Protein AF-0000000086063030 (afdb_homodimer)

Sequence (278 aa):
MTGPTAHHVGTTVSDLDRAVDFYTDTFDLDVVAEFSVGGEAFAEAVGVADASAAFAHLDAGDTVVELVEYEPEGAGTTTPTLNQPGATHLGLSVDDVDTFYTGLANEVETVSPPRTTESGTTVLFVRDPEGNLIEVLDAMT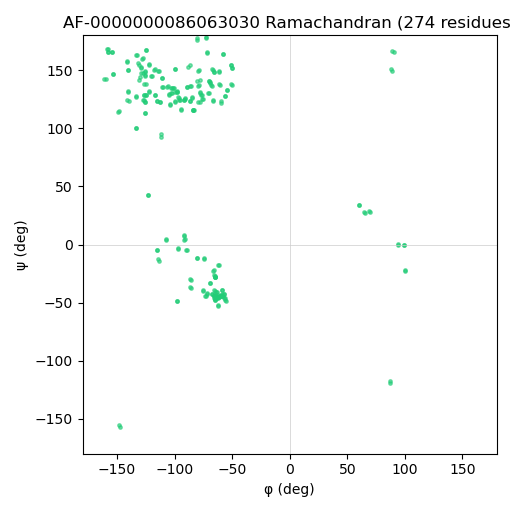GPTAHHVGTTVSDLDRAVDFYTDTFDLDVVAEFSVGGEAFAEAVGVADASAAFAHLDAGDTVVELVEYEPEGAGTTTPTLNQPGATHLGLSVDDVDTFYTGLANEVETVSPPRTTESGTTVLFVRDPEGNLIEVLDA

Secondary structure (DSSP, 8-state):
-PPPEEEEEEEE-S-HHHHHHHHHHHH-PEEEEEEEE-HHHHHHHHT-TT-EEEEEEEE-SSSEEEEEEEESPPS------TTSTT-EEEEEEES-HHHHHHHS-TTS-BSSS-EE-TTS-EEEEEE-TT--EEEEEE-/-PPPEEEEEEEE-S-HHHHHHHHHHHH-PEEEEEEEE-HHHHHHHHT-TT-EEEEEEEE-SSSEEEEEEEESPPS------TTSTT-EEEEEEES-HHHHHHHS-TTS-BSSS-EE-TTS-EEEEEE-TTS-EEEEEE-

Nearest PDB structures (foldseek):
  1ss4-assembly1_A  TM=8.338E-01  e=1.160E-08  Bacillus cereus
  3e5d-assembly1_A-2  TM=7.794E-01  e=2.601E-08  Listeria monocytogenes serotype 4b str. F2365
  2qnt-assembly1_A-2  TM=7.857E-01  e=5.136E-07  Agrobacterium fabrum str. C58
  2rk0-assembly1_B  TM=7.592E-01  e=8.986E-07  Parafrankia sp. EAN1pec
  4nvs-assembly1_A  TM=7.724E-01  e=6.564E-06  Clostridioides difficile 630

InterPro domains:
  IPR004360 Glyoxalase/fosfomycin resistance/dioxygenase domain [PF00903] (7-136)
  IPR029068 Glyoxalase/Bleomycin resistance protein/Dihydroxybiphenyl dioxygenase [G3DSA:3.10.180.10] (6-136)
  IPR029068 Glyoxalase/Bleomycin resistance protein/Dihydroxybiphenyl dioxygenase [SSF54593] (6-138)
  IPR037523 Vicinal oxygen chelate (VOC), core domain [PS51819] (5-139)
  IPR051785 Methylmalonyl-CoA/ethylmalonyl-CoA epimerase [PTHR43048] (7-138)

Radius of gyration: 17.71 Å; Cα contacts (8 Å, |Δi|>4): 755; chains: 2; bounding box: 38×47×39 Å

Structure (mmCIF, N/CA/C/O backbone):
data_AF-0000000086063030-model_v1
#
loop_
_entity.id
_entity.type
_entity.pdbx_description
1 polymer 'Catechol 2,3-dioxygenase-like lactoylglutathione lyase family enzyme'
#
loop_
_atom_site.group_PDB
_atom_site.id
_atom_site.type_symbol
_atom_site.label_atom_id
_atom_site.label_alt_id
_atom_site.label_comp_id
_atom_site.label_asym_id
_atom_site.label_entity_id
_atom_site.label_seq_id
_atom_site.pdbx_PDB_ins_code
_atom_site.Cartn_x
_atom_site.Cartn_y
_atom_site.Cartn_z
_atom_site.occupancy
_atom_site.B_iso_or_equiv
_atom_site.auth_seq_id
_atom_site.auth_comp_id
_atom_site.auth_asym_id
_atom_site.auth_atom_id
_atom_site.pdbx_PDB_model_num
ATOM 1 N N . MET A 1 1 ? 12.531 8.117 20.578 1 48.84 1 MET A N 1
ATOM 2 C CA . MET A 1 1 ? 11.102 7.93 20.344 1 48.84 1 MET A CA 1
ATOM 3 C C . MET A 1 1 ? 10.859 6.703 19.469 1 48.84 1 MET A C 1
ATOM 5 O O . MET A 1 1 ? 11.688 6.355 18.625 1 48.84 1 MET A O 1
ATOM 9 N N . THR A 1 2 ? 10.023 5.805 19.891 1 64.25 2 THR A N 1
ATOM 10 C CA . THR A 1 2 ? 9.82 4.621 19.062 1 64.25 2 THR A CA 1
ATOM 11 C C . THR A 1 2 ? 9.297 5.012 17.688 1 64.25 2 THR A C 1
ATOM 13 O O . THR A 1 2 ? 8.438 5.887 17.562 1 64.25 2 THR A O 1
ATOM 16 N N . GLY A 1 3 ? 9.938 4.691 16.516 1 79.06 3 GLY A N 1
ATOM 17 C CA . GLY A 1 3 ? 9.531 5.031 15.164 1 79.06 3 GLY A CA 1
ATOM 18 C C . GLY A 1 3 ? 8.094 4.66 14.859 1 79.06 3 GLY A C 1
ATOM 19 O O . GLY A 1 3 ? 7.465 3.916 15.617 1 79.06 3 GLY A O 1
ATOM 20 N N . PRO A 1 4 ? 7.465 5.27 13.984 1 91.12 4 PRO A N 1
ATOM 21 C CA . PRO A 1 4 ? 6.09 4.953 13.578 1 91.12 4 PRO A CA 1
ATOM 22 C C . PRO A 1 4 ? 5.895 3.473 13.273 1 91.12 4 PRO A C 1
ATOM 24 O O . PRO A 1 4 ? 6.863 2.762 12.984 1 91.12 4 PRO A O 1
ATOM 27 N N . THR A 1 5 ? 4.719 3.018 13.453 1 94.25 5 THR A N 1
ATOM 28 C CA . THR A 1 5 ? 4.348 1.651 13.109 1 94.25 5 THR A CA 1
ATOM 29 C C . THR A 1 5 ? 3.266 1.643 12.031 1 94.25 5 THR A C 1
ATOM 31 O O . THR A 1 5 ? 2.471 2.58 11.93 1 94.25 5 THR A O 1
ATOM 34 N N . ALA A 1 6 ? 3.297 0.613 11.266 1 96.12 6 ALA A N 1
ATOM 35 C CA . ALA A 1 6 ? 2.273 0.479 10.227 1 96.12 6 ALA A CA 1
ATOM 36 C C . ALA A 1 6 ? 0.893 0.275 10.844 1 96.12 6 ALA A C 1
ATOM 38 O O . ALA A 1 6 ? 0.702 -0.621 11.672 1 96.12 6 ALA A O 1
ATOM 39 N N . HIS A 1 7 ? 0.037 1.124 10.492 1 96.44 7 HIS A N 1
ATOM 40 C CA . HIS A 1 7 ? -1.342 1.037 10.961 1 96.44 7 HIS A CA 1
ATOM 41 C C . HIS A 1 7 ? -2.234 0.364 9.922 1 96.44 7 HIS A C 1
ATOM 43 O O . HIS A 1 7 ? -3.01 -0.535 10.25 1 96.44 7 HIS A O 1
ATOM 49 N N . HIS A 1 8 ? -2.148 0.784 8.695 1 97.88 8 HIS A N 1
ATOM 50 C CA . HIS A 1 8 ? -2.971 0.203 7.645 1 97.88 8 HIS A CA 1
ATOM 51 C C . HIS A 1 8 ? -2.348 0.436 6.27 1 97.88 8 HIS A C 1
ATOM 53 O O . HIS A 1 8 ? -1.395 1.206 6.137 1 97.88 8 HIS A O 1
ATOM 59 N N . VAL A 1 9 ? -2.82 -0.266 5.285 1 98.12 9 VAL A N 1
ATOM 60 C CA . VAL A 1 9 ? -2.633 0 3.865 1 98.12 9 VAL A CA 1
ATOM 61 C C . VAL A 1 9 ? -3.977 0.323 3.217 1 98.12 9 VAL A C 1
ATOM 63 O O . VAL A 1 9 ? -4.918 -0.47 3.295 1 98.12 9 VAL A O 1
ATOM 66 N N . GLY A 1 10 ? -4.055 1.429 2.611 1 98.56 10 GLY A N 1
ATOM 67 C CA . GLY A 1 10 ? -5.293 1.874 1.996 1 98.56 10 GLY A CA 1
ATOM 68 C C . GLY A 1 10 ? -5.273 1.782 0.482 1 98.56 10 GLY A C 1
ATOM 69 O O . GLY A 1 10 ? -4.277 2.131 -0.154 1 98.56 10 GLY A O 1
ATOM 70 N N . THR A 1 11 ? -6.312 1.304 -0.077 1 98.62 11 THR A N 1
ATOM 71 C CA . THR A 1 11 ? -6.516 1.275 -1.521 1 98.62 11 THR A CA 1
ATOM 72 C C . THR A 1 11 ? -7.836 1.938 -1.896 1 98.62 11 THR A C 1
ATOM 74 O O . THR A 1 11 ? -8.891 1.558 -1.385 1 98.62 11 THR A O 1
ATOM 77 N N . THR A 1 12 ? -7.734 2.906 -2.717 1 98.69 12 THR A N 1
ATOM 78 C CA . THR A 1 12 ? -8.93 3.557 -3.234 1 98.69 12 THR A CA 1
ATOM 79 C C . THR A 1 12 ? -9.57 2.715 -4.336 1 98.69 12 THR A C 1
ATOM 81 O O . THR A 1 12 ? -8.883 2.264 -5.258 1 98.69 12 THR A O 1
ATOM 84 N N . VAL A 1 13 ? -10.859 2.504 -4.215 1 98.56 13 VAL A N 1
ATOM 85 C CA . VAL A 1 13 ? -11.57 1.661 -5.172 1 98.56 13 VAL A CA 1
ATOM 86 C C . VAL A 1 13 ? -12.773 2.412 -5.723 1 98.56 13 VAL A C 1
ATOM 88 O O . VAL A 1 13 ? -13.242 3.381 -5.121 1 98.56 13 VAL A O 1
ATOM 91 N N . SER A 1 14 ? -13.289 1.978 -6.867 1 98.31 14 SER A N 1
ATOM 92 C CA . SER A 1 14 ? -14.469 2.568 -7.5 1 98.31 14 SER A CA 1
ATOM 93 C C . SER A 1 14 ? -15.758 1.952 -6.957 1 98.31 14 SER A C 1
ATOM 95 O O . SER A 1 14 ? -16.812 2.588 -6.984 1 98.31 14 SER A O 1
ATOM 97 N N . ASP A 1 15 ? -15.68 0.733 -6.555 1 98.5 15 ASP A N 1
ATOM 98 C CA . ASP A 1 15 ? -16.812 -0.035 -6.035 1 98.5 15 ASP A CA 1
ATOM 99 C C . ASP A 1 15 ? -16.438 -0.774 -4.758 1 98.5 15 ASP A C 1
ATOM 101 O O . ASP A 1 15 ? -15.883 -1.879 -4.809 1 98.5 15 ASP A O 1
ATOM 105 N N . LEU A 1 16 ? -16.828 -0.205 -3.639 1 98.81 16 LEU A N 1
ATOM 106 C CA . LEU A 1 16 ? -16.391 -0.687 -2.33 1 98.81 16 LEU A CA 1
ATOM 107 C C . LEU A 1 16 ? -16.953 -2.082 -2.059 1 98.81 16 LEU A C 1
ATOM 109 O O . LEU A 1 16 ? -16.219 -2.971 -1.622 1 98.81 16 LEU A O 1
ATOM 113 N N . ASP A 1 17 ? -18.203 -2.238 -2.33 1 98.81 17 ASP A N 1
ATOM 114 C CA . ASP A 1 17 ? -18.828 -3.525 -2.061 1 98.81 17 ASP A CA 1
ATOM 115 C C . ASP A 1 17 ? -18.156 -4.645 -2.848 1 98.81 17 ASP A C 1
ATOM 117 O O . ASP A 1 17 ? -17.891 -5.719 -2.305 1 98.81 17 ASP A O 1
ATOM 121 N N . ARG A 1 18 ? -17.891 -4.41 -4.074 1 98.56 18 ARG A N 1
ATOM 122 C CA . ARG A 1 18 ? -17.234 -5.398 -4.926 1 98.56 18 ARG A CA 1
ATOM 123 C C . ARG A 1 18 ? -15.828 -5.715 -4.422 1 98.56 18 ARG A C 1
ATOM 125 O O . ARG A 1 18 ? -15.406 -6.875 -4.434 1 98.56 18 ARG A O 1
ATOM 132 N N . ALA A 1 19 ? -15.117 -4.715 -4.004 1 98.69 19 ALA A N 1
ATOM 133 C CA . ALA A 1 19 ? -13.773 -4.914 -3.461 1 98.69 19 ALA A CA 1
ATOM 134 C C . ALA A 1 19 ? -13.82 -5.723 -2.168 1 98.69 19 ALA A C 1
ATOM 136 O O . ALA A 1 19 ? -13.055 -6.676 -1.998 1 98.69 19 ALA A O 1
ATOM 137 N N . VAL A 1 20 ? -14.695 -5.355 -1.265 1 98.75 20 VAL A N 1
ATOM 138 C CA . VAL A 1 20 ? -14.836 -6.07 -0.001 1 98.75 20 VAL A CA 1
ATOM 139 C C . VAL A 1 20 ? -15.133 -7.543 -0.272 1 98.75 20 VAL A C 1
ATOM 141 O O . VAL A 1 20 ? -14.516 -8.43 0.328 1 98.75 20 VAL A O 1
ATOM 144 N N . ASP A 1 21 ? -16.047 -7.82 -1.184 1 98.5 21 ASP A N 1
ATOM 145 C CA . ASP A 1 21 ? -16.391 -9.188 -1.541 1 98.5 21 ASP A CA 1
ATOM 146 C C . ASP A 1 21 ? -15.164 -9.961 -2.014 1 98.5 21 ASP A C 1
ATOM 148 O O . ASP A 1 21 ? -14.969 -11.117 -1.63 1 98.5 21 ASP A O 1
ATOM 152 N N . PHE A 1 22 ? -14.375 -9.375 -2.77 1 98.38 22 PHE A N 1
ATOM 153 C CA . PHE A 1 22 ? -13.18 -10.031 -3.283 1 98.38 22 PHE A CA 1
ATOM 154 C C . PHE A 1 22 ? -12.25 -10.422 -2.145 1 98.38 22 PHE A C 1
ATOM 156 O O . PHE A 1 22 ? -11.82 -11.578 -2.055 1 98.38 22 PHE A O 1
ATOM 163 N N . TYR A 1 23 ? -11.906 -9.5 -1.281 1 97.88 23 TYR A N 1
ATOM 164 C CA . TYR A 1 23 ? -10.914 -9.734 -0.236 1 97.88 23 TYR A CA 1
ATOM 165 C C . TYR A 1 23 ? -11.445 -10.703 0.812 1 97.88 23 TYR A C 1
ATOM 167 O O . TYR A 1 23 ? -10.688 -11.477 1.396 1 97.88 23 TYR A O 1
ATOM 175 N N . THR A 1 24 ? -12.742 -10.656 1.051 1 97.5 24 THR A N 1
ATOM 176 C CA . THR A 1 24 ? -13.336 -11.594 1.994 1 97.5 24 THR A CA 1
ATOM 177 C C . THR A 1 24 ? -13.406 -12.992 1.388 1 97.5 24 THR A C 1
ATOM 179 O O . THR A 1 24 ? -13.031 -13.977 2.035 1 97.5 24 THR A O 1
ATOM 182 N N . ASP A 1 25 ? -13.828 -13.094 0.14 1 96.19 25 ASP A N 1
ATOM 183 C CA . ASP A 1 25 ? -14.039 -14.383 -0.499 1 96.19 25 ASP A CA 1
ATOM 184 C C . ASP A 1 25 ? -12.711 -15.039 -0.876 1 96.19 25 ASP A C 1
ATOM 186 O O . ASP A 1 25 ? -12.555 -16.25 -0.752 1 96.19 25 ASP A O 1
ATOM 190 N N . THR A 1 26 ? -11.797 -14.273 -1.338 1 96.31 26 THR A N 1
ATOM 191 C CA . THR A 1 26 ? -10.555 -14.805 -1.887 1 96.31 26 THR A CA 1
ATOM 192 C C . THR A 1 26 ? -9.523 -15.031 -0.781 1 96.31 26 THR A C 1
ATOM 194 O O . THR A 1 26 ? -8.773 -16.016 -0.812 1 96.31 26 THR A O 1
ATOM 197 N N . PHE A 1 27 ? -9.516 -14.102 0.21 1 95.88 27 PHE A N 1
ATOM 198 C CA .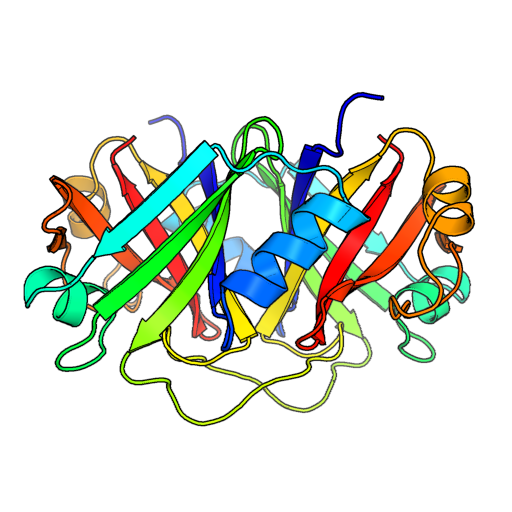 PHE A 1 27 ? -8.438 -14.148 1.195 1 95.88 27 PHE A CA 1
ATOM 199 C C . PHE A 1 27 ? -8.992 -14.461 2.582 1 95.88 27 PHE A C 1
ATOM 201 O O . PHE A 1 27 ? -8.227 -14.594 3.543 1 95.88 27 PHE A O 1
ATOM 208 N N . ASP A 1 28 ? -10.297 -14.547 2.697 1 95.25 28 ASP A N 1
ATOM 209 C CA . ASP A 1 28 ? -10.961 -14.844 3.967 1 95.25 28 ASP A CA 1
ATOM 210 C C . ASP A 1 28 ? -10.633 -13.781 5.016 1 95.25 2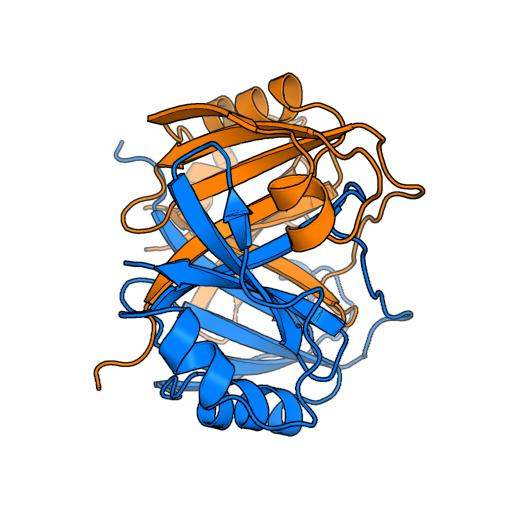8 ASP A C 1
ATOM 212 O O . ASP A 1 28 ? -10.422 -14.109 6.188 1 95.25 28 ASP A O 1
ATOM 216 N N . LEU A 1 29 ? -10.461 -12.523 4.59 1 96.81 29 LEU A N 1
ATOM 217 C CA . LEU A 1 29 ? -10.266 -11.438 5.535 1 96.81 29 LEU A CA 1
ATOM 218 C C . LEU A 1 29 ? -11.586 -10.992 6.145 1 96.81 29 LEU A C 1
ATOM 220 O O . LEU A 1 29 ? -12.578 -10.828 5.434 1 96.81 29 LEU A O 1
ATOM 224 N N . ASP A 1 30 ? -11.578 -10.766 7.418 1 97 30 ASP A N 1
ATOM 225 C CA . ASP A 1 30 ? -12.789 -10.336 8.117 1 97 30 ASP A CA 1
ATOM 226 C C . ASP A 1 30 ? -12.938 -8.812 8.055 1 97 30 ASP A C 1
ATOM 228 O O . ASP A 1 30 ? -11.977 -8.078 8.266 1 97 30 ASP A O 1
ATOM 232 N N . VAL A 1 31 ? -14.148 -8.359 7.785 1 98.12 31 VAL A N 1
ATOM 233 C CA . VAL A 1 31 ? -14.461 -6.938 7.91 1 98.12 31 VAL A CA 1
ATOM 234 C C . VAL A 1 31 ? -14.609 -6.574 9.391 1 98.12 31 VAL A C 1
ATOM 236 O O . VAL A 1 31 ? -15.422 -7.164 10.102 1 98.12 31 VAL A O 1
ATOM 239 N N . VAL A 1 32 ? -13.875 -5.602 9.812 1 97.94 32 VAL A N 1
ATOM 240 C CA . VAL A 1 32 ? -13.891 -5.285 11.234 1 97.94 32 VAL A CA 1
ATOM 241 C C . VAL A 1 32 ? -14.5 -3.904 11.453 1 97.94 32 VAL A C 1
ATOM 243 O O . VAL A 1 32 ? -14.859 -3.543 12.57 1 97.94 32 VAL A O 1
ATOM 246 N N . ALA A 1 33 ? -14.672 -3.111 10.414 1 97.88 33 ALA A N 1
ATOM 247 C CA . ALA A 1 33 ? -15.305 -1.802 10.508 1 97.88 33 ALA A CA 1
ATOM 248 C C . ALA A 1 33 ? -15.781 -1.325 9.133 1 97.88 33 ALA A C 1
ATOM 250 O O . ALA A 1 33 ? -15.141 -1.606 8.117 1 97.88 33 ALA A O 1
ATOM 251 N N . GLU A 1 34 ? -16.891 -0.69 9.055 1 98.38 34 GLU A N 1
ATOM 252 C CA . GLU A 1 34 ? -17.422 0.07 7.922 1 98.38 34 GLU A CA 1
ATOM 253 C C . GLU A 1 34 ? -17.969 1.419 8.375 1 98.38 34 GLU A C 1
ATOM 255 O O . GLU A 1 34 ? -18.719 1.496 9.352 1 98.38 34 GLU A O 1
ATOM 260 N N . PHE A 1 35 ? -17.484 2.426 7.711 1 98 35 PHE A N 1
ATOM 261 C CA . PHE A 1 35 ? -17.938 3.76 8.094 1 98 35 PHE A CA 1
ATOM 262 C C . PHE A 1 35 ? -17.75 4.746 6.949 1 98 35 PHE A C 1
ATOM 264 O O . PHE A 1 35 ? -17.141 4.406 5.93 1 98 35 PHE A O 1
ATOM 271 N N . SER A 1 36 ? -18.328 5.879 7.109 1 98 36 SER A N 1
ATOM 272 C CA . SER A 1 36 ? -18.172 6.969 6.152 1 98 36 SER A CA 1
ATOM 273 C C . SER A 1 36 ? -17.688 8.242 6.84 1 98 36 SER A C 1
ATOM 275 O O . SER A 1 36 ? -18.016 8.492 7.996 1 98 36 SER A O 1
ATOM 277 N N . VAL A 1 37 ? -16.906 8.922 6.105 1 97.75 37 VAL A N 1
ATOM 278 C CA . VAL A 1 37 ? -16.391 10.195 6.602 1 97.75 37 VAL A CA 1
ATOM 279 C C . VAL A 1 37 ? -16.609 11.281 5.551 1 97.75 37 VAL A C 1
ATOM 281 O O . VAL A 1 37 ? -16.5 11.031 4.352 1 97.75 37 VAL A O 1
ATOM 284 N N . GLY A 1 38 ? -16.891 12.43 5.914 1 97.56 38 GLY A N 1
ATOM 285 C CA . GLY A 1 38 ? -17 13.625 5.094 1 97.56 38 GLY A CA 1
ATOM 286 C C . GLY A 1 38 ? -16.609 14.898 5.832 1 97.56 38 GLY A C 1
ATOM 287 O O . GLY A 1 38 ? -15.719 14.883 6.676 1 97.56 38 GLY A O 1
ATOM 288 N N . GLY A 1 39 ? -17.125 15.977 5.375 1 97 39 GLY A N 1
ATOM 289 C CA . GLY A 1 39 ? -16.891 17.25 6.047 1 97 39 GLY A CA 1
ATOM 290 C C . GLY A 1 39 ? -15.656 17.969 5.551 1 97 39 GLY A C 1
ATOM 291 O O . GLY A 1 39 ? -14.828 17.375 4.852 1 97 39 GLY A O 1
ATOM 292 N N . GLU A 1 40 ? -15.562 19.219 5.922 1 97.5 40 GLU A N 1
ATOM 293 C CA . GLU A 1 40 ? -14.523 20.109 5.426 1 97.5 40 GLU A CA 1
ATOM 294 C C . GLU A 1 40 ? -13.141 19.641 5.863 1 97.5 40 GLU A C 1
ATOM 296 O O . GLU A 1 40 ? -12.188 19.672 5.082 1 97.5 40 GLU A O 1
ATOM 301 N N . ALA A 1 41 ? -13.016 19.266 7.098 1 97.69 41 ALA A N 1
ATOM 302 C CA . ALA A 1 41 ? -11.727 18.812 7.609 1 97.69 41 ALA A CA 1
ATOM 303 C C . ALA A 1 41 ? -11.211 17.625 6.824 1 97.69 41 ALA A C 1
ATOM 305 O O . ALA A 1 41 ? -10.016 17.547 6.512 1 97.69 41 ALA A O 1
ATOM 306 N N . PHE A 1 42 ? -12.102 16.656 6.551 1 98.12 42 PHE A N 1
ATOM 307 C CA . PHE A 1 42 ? -11.734 15.492 5.766 1 98.12 42 PHE A CA 1
ATOM 308 C C . PHE A 1 42 ? -11.32 15.891 4.355 1 98.12 42 PHE A C 1
ATOM 310 O O . PHE A 1 42 ? -10.281 15.453 3.855 1 98.12 42 PHE A O 1
ATOM 317 N N . ALA A 1 43 ? -12.148 16.766 3.756 1 98.5 43 ALA A N 1
ATOM 318 C CA . ALA A 1 43 ? -11.875 17.25 2.402 1 98.5 43 ALA A CA 1
ATOM 319 C C . ALA A 1 43 ? -10.508 17.922 2.326 1 98.5 43 ALA A C 1
ATOM 321 O O . ALA A 1 43 ? -9.758 17.719 1.374 1 98.5 43 ALA A O 1
ATOM 322 N N . GLU A 1 44 ? -10.203 18.719 3.27 1 98.25 44 GLU A N 1
ATOM 323 C CA . GLU A 1 44 ? -8.906 19.391 3.324 1 98.25 44 GLU A CA 1
ATOM 324 C C . GLU A 1 44 ? -7.773 18.375 3.527 1 98.25 44 GLU A C 1
ATOM 326 O O . GLU A 1 44 ? -6.727 18.484 2.887 1 98.25 44 GLU A O 1
ATOM 331 N N . ALA A 1 45 ? -7.957 17.422 4.438 1 98 45 ALA A N 1
ATOM 332 C CA . ALA A 1 45 ? -6.93 16.438 4.754 1 98 45 ALA A CA 1
ATOM 333 C C . ALA A 1 45 ? -6.531 15.641 3.514 1 98 45 ALA A C 1
ATOM 335 O O . ALA A 1 45 ? -5.352 15.328 3.322 1 98 45 ALA A O 1
ATOM 336 N N . VAL A 1 46 ? -7.566 15.328 2.711 1 98.25 46 VAL A N 1
ATOM 337 C CA . VAL A 1 46 ? -7.305 14.445 1.576 1 98.25 46 VAL A CA 1
ATOM 338 C C . VAL A 1 46 ? -7.086 15.281 0.315 1 98.25 46 VAL A C 1
ATOM 340 O O . VAL A 1 46 ? -6.805 14.734 -0.755 1 98.25 46 VAL A O 1
ATOM 343 N N . GLY A 1 47 ? -7.227 16.609 0.367 1 98.06 47 GLY A N 1
ATOM 344 C CA . GLY A 1 47 ? -6.961 17.5 -0.747 1 98.06 47 GLY A CA 1
ATOM 345 C C . GLY A 1 47 ? -7.965 17.375 -1.876 1 98.06 47 GLY A C 1
ATOM 346 O O . GLY A 1 47 ? -7.609 17.5 -3.049 1 98.06 47 GLY A O 1
ATOM 347 N N . VAL A 1 48 ? -9.164 17 -1.6 1 98.19 48 VAL A N 1
ATOM 348 C CA . VAL A 1 48 ? -10.242 16.844 -2.576 1 98.19 48 VAL A CA 1
ATOM 349 C C . VAL A 1 48 ? -11.453 17.672 -2.152 1 98.19 48 VAL A C 1
ATOM 351 O O . VAL A 1 48 ? -12.07 17.391 -1.123 1 98.19 48 VAL A O 1
ATOM 354 N N . ALA A 1 49 ? -11.75 18.672 -2.912 1 97.56 49 ALA A N 1
ATOM 355 C CA . ALA A 1 49 ? -12.852 19.562 -2.576 1 97.56 49 ALA A CA 1
ATOM 356 C C . ALA A 1 49 ? -14.156 18.781 -2.41 1 97.56 49 ALA A C 1
ATOM 358 O O . ALA A 1 49 ? -14.484 17.922 -3.24 1 97.56 49 ALA A O 1
ATOM 359 N N . ASP A 1 50 ? -14.828 19 -1.27 1 97.69 50 ASP A N 1
ATOM 360 C CA . ASP A 1 50 ? -16.141 18.453 -0.957 1 97.69 50 ASP A CA 1
ATOM 361 C C . ASP A 1 50 ? -16.094 16.922 -0.863 1 97.69 50 ASP A C 1
ATOM 363 O O . ASP A 1 50 ? -17.109 16.25 -1.098 1 97.69 50 ASP A O 1
ATOM 367 N N . ALA A 1 51 ? -15.031 16.453 -0.536 1 98.12 51 ALA A N 1
ATOM 368 C CA . ALA A 1 51 ? -14.828 15.016 -0.53 1 98.12 51 ALA A CA 1
ATOM 369 C C . ALA A 1 51 ? -15.617 14.359 0.601 1 98.12 51 ALA A C 1
ATOM 371 O O . ALA A 1 51 ? -15.703 14.906 1.703 1 98.12 51 ALA A O 1
ATOM 372 N N . SER A 1 52 ? -16.156 13.258 0.322 1 98.44 52 SER A N 1
ATOM 373 C CA . SER A 1 52 ? -16.562 12.227 1.271 1 98.44 52 SER A CA 1
ATOM 374 C C . SER A 1 52 ? -16.109 10.844 0.82 1 98.44 52 SER A C 1
ATOM 376 O O . SER A 1 52 ? -15.711 10.664 -0.331 1 98.44 52 SER A O 1
ATOM 378 N N . ALA A 1 53 ? -16.125 9.898 1.785 1 98.56 53 ALA A N 1
ATOM 379 C CA . ALA A 1 53 ? -15.672 8.555 1.432 1 98.56 53 ALA A CA 1
ATOM 380 C C . ALA A 1 53 ? -16.312 7.508 2.332 1 98.56 53 ALA A C 1
ATOM 382 O O . ALA A 1 53 ? -16.641 7.785 3.492 1 98.56 53 ALA A O 1
ATOM 383 N N . ALA A 1 54 ? -16.547 6.387 1.788 1 98.81 54 ALA A N 1
ATOM 384 C CA . ALA A 1 54 ? -16.938 5.184 2.52 1 98.81 54 ALA A CA 1
ATOM 385 C C . ALA A 1 54 ? -15.75 4.238 2.697 1 98.81 54 ALA A C 1
ATOM 387 O O . ALA A 1 54 ? -14.984 4.012 1.758 1 98.81 54 ALA A O 1
ATOM 388 N N . PHE A 1 55 ? -15.594 3.715 3.895 1 98.69 55 PHE A N 1
ATOM 389 C CA . PHE A 1 55 ? -14.43 2.91 4.262 1 98.69 55 PHE A CA 1
ATOM 390 C C . PHE A 1 55 ? -14.859 1.511 4.688 1 98.69 55 PHE A C 1
ATOM 392 O O . PHE A 1 55 ? -15.891 1.342 5.336 1 98.69 55 PHE A O 1
ATOM 399 N N . ALA A 1 56 ? -14.094 0.529 4.391 1 98.88 56 ALA A N 1
ATOM 400 C CA . ALA A 1 56 ? -14.102 -0.8 4.996 1 98.88 56 ALA A CA 1
ATOM 401 C C . ALA A 1 56 ? -12.711 -1.191 5.477 1 98.88 56 ALA A C 1
ATOM 403 O O . ALA A 1 56 ? -11.734 -1.098 4.727 1 98.88 56 ALA A O 1
ATOM 404 N N . HIS A 1 57 ? -12.602 -1.522 6.73 1 98.56 57 HIS A N 1
ATOM 405 C CA . HIS A 1 57 ? -11.375 -2.039 7.316 1 98.56 57 HIS A CA 1
ATOM 406 C C . HIS A 1 57 ? -11.414 -3.559 7.441 1 98.56 57 HIS A C 1
ATOM 408 O O . HIS A 1 57 ? -12.344 -4.113 8.031 1 98.56 57 HIS A O 1
ATOM 414 N N . LEU A 1 58 ? -10.484 -4.223 6.871 1 98.38 58 LEU A N 1
ATOM 415 C CA . LEU A 1 58 ? -10.375 -5.676 6.938 1 98.38 58 LEU A CA 1
ATOM 416 C C . LEU A 1 58 ? -9.164 -6.086 7.773 1 98.38 58 LEU A C 1
ATOM 418 O O . LEU A 1 58 ? -8.102 -5.477 7.68 1 98.38 58 LEU A O 1
ATOM 422 N N . ASP A 1 59 ? -9.305 -7.133 8.516 1 97.12 59 ASP A N 1
ATOM 423 C CA . ASP A 1 59 ? -8.297 -7.613 9.453 1 97.12 59 ASP A CA 1
ATOM 424 C C . ASP A 1 59 ? -7.25 -8.477 8.742 1 97.12 59 ASP A C 1
ATOM 426 O O . ASP A 1 59 ? -7.57 -9.562 8.242 1 97.12 59 ASP A O 1
ATOM 430 N N . ALA A 1 60 ? -6.105 -8.031 8.742 1 95.56 60 ALA A N 1
ATOM 431 C CA . ALA A 1 60 ? -4.988 -8.797 8.195 1 95.56 60 ALA A CA 1
ATOM 432 C C . ALA A 1 60 ? -3.896 -9 9.242 1 95.56 60 ALA A C 1
ATOM 434 O O . ALA A 1 60 ? -2.709 -8.859 8.945 1 95.56 60 ALA A O 1
ATOM 435 N N . GLY A 1 61 ? -4.297 -9.312 10.469 1 91.81 61 GLY A N 1
ATOM 436 C CA . GLY A 1 61 ? -3.379 -9.461 11.586 1 91.81 61 GLY A CA 1
ATOM 437 C C . GLY A 1 61 ? -3.09 -8.156 12.305 1 91.81 61 GLY A C 1
ATOM 438 O O . GLY A 1 61 ? -4.008 -7.48 12.766 1 91.81 61 GLY A O 1
ATOM 439 N N . ASP A 1 62 ? -1.854 -7.715 12.305 1 84.81 62 ASP A N 1
ATOM 440 C CA . ASP A 1 62 ? -1.5 -6.508 13.047 1 84.81 62 ASP A CA 1
ATOM 441 C C . ASP A 1 62 ? -1.611 -5.266 12.172 1 84.81 62 ASP A C 1
ATOM 443 O O . ASP A 1 62 ? -1.182 -4.18 12.562 1 84.81 62 ASP A O 1
ATOM 447 N N . THR A 1 63 ? -2.07 -5.469 10.984 1 93.19 63 THR A N 1
ATOM 448 C CA . THR A 1 63 ? -2.311 -4.367 10.062 1 93.19 63 THR A CA 1
ATOM 449 C C . THR A 1 63 ? -3.719 -4.449 9.477 1 93.19 63 THR A C 1
ATOM 451 O O . THR A 1 63 ? -4.27 -5.543 9.328 1 93.19 63 THR A O 1
ATOM 454 N N . VAL A 1 64 ? -4.219 -3.318 9.133 1 97 64 VAL A N 1
ATOM 455 C CA . VAL A 1 64 ? -5.555 -3.229 8.555 1 97 64 VAL A CA 1
ATOM 456 C C . VAL A 1 64 ? -5.453 -3.012 7.047 1 97 64 VAL A C 1
ATOM 458 O O . VAL A 1 64 ? -4.633 -2.217 6.582 1 97 64 VAL A O 1
ATOM 461 N N . VAL A 1 65 ? -6.148 -3.77 6.312 1 98.25 65 VAL A N 1
ATOM 462 C CA . VAL A 1 65 ? -6.41 -3.445 4.914 1 98.25 65 VAL A CA 1
ATOM 463 C C . VAL A 1 65 ? -7.602 -2.494 4.82 1 98.25 65 VAL A C 1
ATOM 465 O O . VAL A 1 65 ? -8.719 -2.848 5.211 1 98.25 65 VAL A O 1
ATOM 468 N N . GLU A 1 66 ? -7.363 -1.326 4.363 1 98.75 66 GLU A N 1
ATOM 469 C CA . GLU A 1 66 ? -8.406 -0.32 4.203 1 98.75 66 GLU A CA 1
ATOM 470 C C . GLU A 1 66 ? -8.812 -0.176 2.738 1 98.75 66 GLU A C 1
ATOM 472 O O . GLU A 1 66 ? -7.977 0.093 1.878 1 98.75 66 GLU A O 1
ATOM 477 N N . LEU A 1 67 ? -10.047 -0.427 2.471 1 98.88 67 LEU A N 1
ATOM 478 C CA . LEU A 1 67 ? -10.656 -0.115 1.182 1 98.88 67 LEU A CA 1
ATOM 479 C C . LEU A 1 67 ? -11.508 1.147 1.273 1 98.88 67 LEU A C 1
ATOM 481 O O . LEU A 1 67 ? -12.25 1.331 2.24 1 98.88 67 LEU A O 1
ATOM 485 N N . VAL A 1 68 ? -11.352 2.02 0.296 1 98.81 68 VAL A N 1
ATOM 486 C CA . VAL A 1 68 ? -12.031 3.309 0.428 1 98.81 68 VAL A CA 1
ATOM 487 C C . VAL A 1 68 ? -12.594 3.736 -0.924 1 98.81 68 VAL A C 1
ATOM 489 O O . VAL A 1 68 ? -11.914 3.637 -1.948 1 98.81 68 VAL A O 1
ATOM 492 N N . GLU A 1 69 ? -13.82 4.137 -0.944 1 98.88 69 GLU A N 1
ATOM 493 C CA . GLU A 1 69 ? -14.516 4.691 -2.104 1 98.88 69 GLU A CA 1
ATOM 494 C C . GLU A 1 69 ? -14.844 6.168 -1.893 1 98.88 69 GLU A C 1
ATOM 496 O O . GLU A 1 69 ? -15.562 6.52 -0.952 1 98.88 69 GLU A O 1
ATOM 501 N N . TYR A 1 70 ? -14.367 6.957 -2.771 1 98.75 70 TYR A N 1
ATOM 502 C CA . TYR A 1 70 ? -14.508 8.398 -2.617 1 98.75 70 TYR A CA 1
ATOM 503 C C . TYR A 1 70 ? -15.656 8.93 -3.467 1 98.75 70 TYR A C 1
ATOM 505 O O . TYR A 1 70 ? -15.961 8.383 -4.527 1 98.75 70 TYR A O 1
ATOM 513 N N . GLU A 1 71 ? -16.203 10 -2.943 1 98.5 71 GLU A N 1
ATOM 514 C CA . GLU A 1 71 ? -17.031 10.93 -3.709 1 98.5 71 GLU A CA 1
ATOM 515 C C . GLU A 1 71 ? -16.531 12.359 -3.58 1 98.5 71 GLU A C 1
ATOM 517 O O . GLU A 1 71 ? -16.438 12.891 -2.471 1 98.5 71 GLU A O 1
ATOM 522 N N . PRO A 1 72 ? -16.312 13.117 -4.684 1 98.38 72 PRO A N 1
ATOM 523 C CA . PRO A 1 72 ? -16.344 12.609 -6.055 1 98.38 72 PRO A CA 1
ATOM 524 C C . PRO A 1 72 ? -15.211 11.625 -6.352 1 98.38 72 PRO A C 1
ATOM 526 O O . PRO A 1 72 ? -14.133 11.727 -5.758 1 98.38 72 PRO A O 1
ATOM 529 N N . GLU A 1 73 ? -15.453 10.727 -7.23 1 98.06 73 GLU A N 1
ATOM 530 C CA . GLU A 1 73 ? -14.406 9.867 -7.773 1 98.06 73 GLU A CA 1
ATOM 531 C C . GLU A 1 73 ? -13.453 10.656 -8.672 1 98.06 73 GLU A C 1
ATOM 533 O O . GLU A 1 73 ? -13.898 11.438 -9.523 1 98.06 73 GLU A O 1
ATOM 538 N N . GLY A 1 74 ? -12.25 10.438 -8.367 1 96.69 74 GLY A N 1
ATOM 539 C CA . GLY A 1 74 ? -11.266 11.094 -9.203 1 96.69 74 GLY A CA 1
ATOM 540 C C . GLY A 1 74 ? -11.164 10.5 -10.602 1 96.69 74 GLY A C 1
ATOM 541 O O . GLY A 1 74 ? -11.617 9.383 -10.836 1 96.69 74 GLY A O 1
ATOM 542 N N . ALA A 1 75 ? -10.508 11.258 -11.414 1 90.38 75 ALA A N 1
ATOM 543 C CA . ALA A 1 75 ? -10.375 10.836 -12.805 1 90.38 75 ALA A CA 1
ATOM 544 C C . ALA A 1 75 ? -9.273 9.797 -12.961 1 90.38 75 ALA A C 1
ATOM 546 O O . ALA A 1 75 ? -8.258 9.852 -12.25 1 90.38 75 ALA A O 1
ATOM 547 N N . GLY A 1 76 ? -9.586 8.867 -13.805 1 87.44 76 GLY A N 1
ATOM 548 C CA . GLY A 1 76 ? -8.578 7.906 -14.219 1 87.44 76 GLY A CA 1
ATOM 549 C C . GLY A 1 76 ? -8.508 6.688 -13.312 1 87.44 76 GLY A C 1
ATOM 550 O O . GLY A 1 76 ? -9.016 6.707 -12.195 1 87.44 76 GLY A O 1
ATOM 551 N N . THR A 1 77 ? -8.164 5.652 -13.914 1 85.31 77 THR A N 1
ATOM 552 C CA . THR A 1 77 ? -7.832 4.406 -13.227 1 85.31 77 THR A CA 1
ATOM 553 C C . THR A 1 77 ? -6.469 3.891 -13.68 1 85.31 77 THR A C 1
ATOM 555 O O . THR A 1 77 ? -6.02 4.195 -14.789 1 85.31 77 THR A O 1
ATOM 558 N N . THR A 1 78 ? -5.84 3.262 -12.734 1 82.44 78 THR A N 1
ATOM 559 C CA . THR A 1 78 ? -4.527 2.725 -13.078 1 82.44 78 THR A CA 1
ATOM 560 C C . THR A 1 78 ? -4.48 1.218 -12.836 1 82.44 78 THR A C 1
ATOM 562 O O . THR A 1 78 ? -5.07 0.718 -11.875 1 82.44 78 THR A O 1
ATOM 565 N N . THR A 1 79 ? -3.99 0.501 -13.82 1 90.69 79 THR A N 1
ATOM 566 C CA . THR A 1 79 ? -3.562 -0.883 -13.656 1 90.69 79 THR A CA 1
ATOM 567 C C . THR A 1 79 ? -2.049 -1.004 -13.812 1 90.69 79 THR A C 1
ATOM 569 O O . THR A 1 79 ? -1.549 -1.188 -14.93 1 90.69 79 THR A O 1
ATOM 572 N N . PRO A 1 80 ? -1.393 -0.917 -12.734 1 92.75 80 PRO A N 1
ATOM 573 C CA . PRO A 1 80 ? 0.064 -0.799 -12.828 1 92.75 80 PRO A CA 1
ATOM 574 C C . PRO A 1 80 ? 0.748 -2.137 -13.102 1 92.75 80 PRO A C 1
ATOM 576 O O . PRO A 1 80 ? 0.23 -3.189 -12.719 1 92.75 80 PRO A O 1
ATOM 579 N N . THR A 1 81 ? 1.891 -2.004 -13.797 1 96.19 81 THR A N 1
ATOM 580 C CA . THR A 1 81 ? 2.848 -3.105 -13.789 1 96.19 81 THR A CA 1
ATOM 581 C C . THR A 1 81 ? 3.779 -3.006 -12.586 1 96.19 81 THR A C 1
ATOM 583 O O . THR A 1 81 ? 4.02 -1.914 -12.062 1 96.19 81 THR A O 1
ATOM 586 N N . LEU A 1 82 ? 4.293 -4.121 -12.172 1 97.81 82 LEU A N 1
ATOM 587 C CA . LEU A 1 82 ? 5.051 -4.16 -10.93 1 97.81 82 LEU A CA 1
ATOM 588 C C . LEU A 1 82 ? 6.324 -3.326 -11.047 1 97.81 82 LEU A C 1
ATOM 590 O O . LEU A 1 82 ? 6.832 -2.818 -10.047 1 97.81 82 LEU A O 1
ATOM 594 N N . ASN A 1 83 ? 6.848 -3.195 -12.25 1 98.31 83 ASN A N 1
ATOM 595 C CA . ASN A 1 83 ? 8.117 -2.498 -12.391 1 98.31 83 ASN A CA 1
ATOM 596 C C . ASN A 1 83 ? 7.914 -1.008 -12.656 1 98.31 83 ASN A C 1
ATOM 598 O O . ASN A 1 83 ? 8.859 -0.298 -13 1 98.31 83 ASN A O 1
ATOM 602 N N . GLN A 1 84 ? 6.711 -0.558 -12.562 1 97.38 84 GLN A N 1
ATOM 603 C CA . GLN A 1 84 ? 6.391 0.85 -12.766 1 97.38 84 GLN A CA 1
ATOM 604 C C . GLN A 1 84 ? 6.551 1.645 -11.469 1 97.38 84 GLN A C 1
ATOM 606 O O . GLN A 1 84 ? 5.922 1.33 -10.461 1 97.38 84 GLN A O 1
ATOM 611 N N . PRO A 1 85 ? 7.414 2.736 -11.484 1 97.62 85 PRO A N 1
ATOM 612 C CA . PRO A 1 85 ? 7.473 3.57 -10.281 1 97.62 85 PRO A CA 1
ATOM 613 C C . PRO A 1 85 ? 6.102 4.078 -9.852 1 97.62 85 PRO A C 1
ATOM 615 O O . PRO A 1 85 ? 5.32 4.543 -10.688 1 97.62 85 PRO A O 1
ATOM 618 N N . GLY A 1 86 ? 5.812 3.951 -8.555 1 96.75 86 GLY A N 1
ATOM 619 C CA . GLY A 1 86 ? 4.512 4.32 -8.023 1 96.75 86 GLY A CA 1
ATOM 620 C C . GLY A 1 86 ? 3.598 3.133 -7.801 1 96.75 86 GLY A C 1
ATOM 621 O O . GLY A 1 86 ? 2.615 3.229 -7.062 1 96.75 86 GLY A O 1
ATOM 622 N N . ALA A 1 87 ? 3.875 2.033 -8.492 1 97 87 ALA A N 1
ATOM 623 C CA . ALA A 1 87 ? 3.092 0.822 -8.25 1 97 87 ALA A CA 1
ATOM 624 C C . ALA A 1 87 ? 3.25 0.339 -6.816 1 97 87 ALA A C 1
ATOM 626 O O . ALA A 1 87 ? 4.352 0.372 -6.258 1 97 87 ALA A O 1
ATOM 627 N N . THR A 1 88 ? 2.16 -0.061 -6.254 1 97.44 88 THR A N 1
ATOM 628 C CA . THR A 1 88 ? 2.154 -0.599 -4.898 1 97.44 88 THR A CA 1
ATOM 629 C C . THR A 1 88 ? 1.492 -1.974 -4.863 1 97.44 88 THR A C 1
ATOM 631 O O . THR A 1 88 ? 0.68 -2.299 -5.734 1 97.44 88 THR A O 1
ATOM 634 N N . HIS A 1 89 ? 1.979 -2.777 -3.943 1 98.31 89 HIS A N 1
ATOM 635 C CA . HIS A 1 89 ? 1.311 -4.051 -3.705 1 98.31 89 HIS A CA 1
ATOM 636 C C . HIS A 1 89 ? 1.26 -4.375 -2.215 1 98.31 89 HIS A C 1
ATOM 638 O O . HIS A 1 89 ? 2.127 -3.943 -1.452 1 98.31 89 HIS A O 1
ATOM 644 N N . LEU A 1 90 ? 0.217 -5.094 -1.844 1 98.06 90 LEU A N 1
ATOM 645 C CA . LEU A 1 90 ? 0.078 -5.66 -0.506 1 98.06 90 LEU A CA 1
ATOM 646 C C . LEU A 1 90 ? 0.559 -7.105 -0.475 1 98.06 90 LEU A C 1
ATOM 648 O O . LEU A 1 90 ? 0.132 -7.926 -1.294 1 98.06 90 LEU A O 1
ATOM 652 N N . GLY A 1 91 ? 1.506 -7.387 0.412 1 97.81 91 GLY A N 1
ATOM 653 C CA . GLY A 1 91 ? 1.93 -8.758 0.632 1 97.81 91 GLY A CA 1
ATOM 654 C C . GLY A 1 91 ? 1.16 -9.453 1.742 1 97.81 91 GLY A C 1
ATOM 655 O O . GLY A 1 91 ? 1.141 -8.977 2.879 1 97.81 91 GLY A O 1
ATOM 656 N N . LEU A 1 92 ? 0.568 -10.562 1.432 1 97.56 92 LEU A N 1
ATOM 657 C CA . LEU A 1 92 ? -0.161 -11.375 2.398 1 97.56 92 LEU A CA 1
ATOM 658 C C . LEU A 1 92 ? 0.491 -12.742 2.561 1 97.56 92 LEU A C 1
ATOM 660 O O . LEU A 1 92 ? 0.777 -13.414 1.57 1 97.56 92 LEU A O 1
ATOM 664 N N . SER A 1 93 ? 0.73 -13.07 3.766 1 96.31 93 SER A N 1
ATOM 665 C CA . SER A 1 93 ? 1.311 -14.383 4.051 1 96.31 93 SER A CA 1
ATOM 666 C C . SER A 1 93 ? 0.228 -15.438 4.238 1 96.31 93 SER A C 1
ATOM 668 O O . SER A 1 93 ? -0.79 -15.188 4.887 1 96.31 93 SER A O 1
ATOM 670 N N . VAL A 1 94 ? 0.448 -16.578 3.633 1 95.5 94 VAL A N 1
ATOM 671 C CA . VAL A 1 94 ? -0.415 -17.75 3.793 1 95.5 94 VAL A CA 1
ATOM 672 C C . VAL A 1 94 ? 0.416 -18.938 4.246 1 95.5 94 VAL A C 1
ATOM 674 O O . VAL A 1 94 ? 1.647 -18.906 4.211 1 95.5 94 VAL A O 1
ATOM 677 N N . ASP A 1 95 ? -0.253 -19.984 4.672 1 92.88 95 ASP A N 1
ATOM 678 C CA . ASP A 1 95 ? 0.457 -21.172 5.133 1 92.88 95 ASP A CA 1
ATOM 679 C C . ASP A 1 95 ? 1.18 -21.859 3.98 1 92.88 95 ASP A C 1
ATOM 681 O O . ASP A 1 95 ? 2.291 -22.375 4.152 1 92.88 95 ASP A O 1
ATOM 685 N N . ASP A 1 96 ? 0.48 -21.938 2.852 1 94.94 96 ASP A N 1
ATOM 686 C CA . ASP A 1 96 ? 0.996 -22.625 1.673 1 94.94 96 ASP A CA 1
ATOM 687 C C . ASP A 1 96 ? 0.47 -21.984 0.39 1 94.94 96 ASP A C 1
ATOM 689 O O . ASP A 1 96 ? -0.719 -22.094 0.081 1 94.94 96 ASP A O 1
ATOM 693 N N . VAL A 1 97 ? 1.421 -21.391 -0.38 1 97.56 97 VAL A N 1
ATOM 694 C CA . VAL A 1 97 ? 1.061 -20.641 -1.572 1 97.56 97 VAL A CA 1
ATOM 695 C C . VAL A 1 97 ? 0.434 -21.578 -2.607 1 97.56 97 VAL A C 1
ATOM 697 O O . VAL A 1 97 ? -0.532 -21.203 -3.279 1 97.56 97 VAL A O 1
ATOM 700 N N . ASP A 1 98 ? 0.968 -22.781 -2.742 1 96.75 98 ASP A N 1
ATOM 701 C CA . ASP A 1 98 ? 0.466 -23.719 -3.744 1 96.75 98 ASP A CA 1
ATOM 702 C C . ASP A 1 98 ? -0.97 -24.141 -3.436 1 96.75 98 ASP A C 1
ATOM 704 O O . ASP A 1 98 ? -1.807 -24.219 -4.336 1 96.75 98 ASP A O 1
ATOM 708 N N . THR A 1 99 ? -1.204 -24.422 -2.203 1 96.25 99 THR A N 1
ATOM 709 C CA . THR A 1 99 ? -2.564 -24.75 -1.793 1 96.25 99 THR A CA 1
ATOM 710 C C . THR A 1 99 ? -3.504 -23.562 -2.043 1 96.25 99 THR A C 1
ATOM 712 O O . THR A 1 99 ? -4.617 -23.75 -2.541 1 96.25 99 THR A O 1
ATOM 715 N N . PHE A 1 100 ? -3.012 -22.375 -1.659 1 96.56 100 PHE A N 1
ATOM 716 C CA . PHE A 1 100 ? -3.795 -21.172 -1.921 1 96.56 100 PHE A CA 1
ATOM 717 C C . PHE A 1 100 ? -4.129 -21.062 -3.404 1 96.56 100 PHE A C 1
ATOM 719 O O . PHE A 1 100 ? -5.285 -20.859 -3.771 1 96.56 100 PHE A O 1
ATOM 726 N N . TYR A 1 101 ? -3.148 -21.234 -4.223 1 97.25 101 TYR A N 1
ATOM 727 C CA . TYR A 1 101 ? -3.285 -21.094 -5.672 1 97.25 101 TYR A CA 1
ATOM 728 C C . TYR A 1 101 ? -4.281 -22.109 -6.219 1 97.25 101 TYR A C 1
ATOM 730 O O . TYR A 1 101 ? -5.129 -21.781 -7.047 1 97.25 101 TYR A O 1
ATOM 738 N N . THR A 1 102 ? -4.172 -23.312 -5.777 1 97 102 THR A N 1
ATOM 739 C CA . THR A 1 102 ? -5.039 -24.375 -6.266 1 97 102 THR A CA 1
ATOM 740 C C . THR A 1 102 ? -6.492 -24.109 -5.879 1 97 102 THR A C 1
ATOM 742 O O . THR A 1 102 ? -7.414 -24.547 -6.578 1 97 102 THR A O 1
ATOM 745 N N . GLY A 1 103 ? -6.672 -23.422 -4.816 1 95.69 103 GLY A N 1
ATOM 746 C CA . GLY A 1 103 ? -8.016 -23.109 -4.344 1 95.69 103 GLY A CA 1
ATOM 747 C C . GLY A 1 103 ? -8.562 -21.828 -4.906 1 95.69 103 GLY A C 1
ATOM 748 O O . GLY A 1 103 ? -9.719 -21.469 -4.668 1 95.69 103 GLY A O 1
ATOM 749 N N . LEU A 1 104 ? -7.793 -21.141 -5.625 1 96.12 104 LEU A N 1
ATOM 750 C CA . LEU A 1 104 ? -8.195 -19.844 -6.164 1 96.12 104 LEU A CA 1
ATOM 751 C C . LEU A 1 104 ? -9.289 -20 -7.211 1 96.12 104 LEU A C 1
ATOM 753 O O . LEU A 1 104 ? -9.219 -20.891 -8.055 1 96.12 104 LEU A O 1
ATOM 757 N N . ALA A 1 105 ? -10.289 -19.125 -7.145 1 95.62 105 ALA A N 1
ATOM 758 C CA . ALA A 1 105 ? -11.312 -19.109 -8.18 1 95.62 105 ALA A CA 1
ATOM 759 C C . ALA A 1 105 ? -10.711 -18.797 -9.547 1 95.62 105 ALA A C 1
ATOM 761 O O . ALA A 1 105 ? -9.812 -17.969 -9.664 1 95.62 105 ALA A O 1
ATOM 762 N N . ASN A 1 106 ? -11.258 -19.312 -10.57 1 92.44 106 ASN A N 1
ATOM 763 C CA . ASN A 1 106 ? -10.719 -19.203 -11.922 1 92.44 106 ASN A CA 1
ATOM 764 C C . ASN A 1 106 ? -10.727 -17.766 -12.422 1 92.44 106 ASN A C 1
ATOM 766 O O . ASN A 1 106 ? -9.914 -17.391 -13.266 1 92.44 106 ASN A O 1
ATOM 770 N N . GLU A 1 107 ? -11.633 -17.016 -11.898 1 94.12 107 GLU A N 1
ATOM 771 C CA . GLU A 1 107 ? -11.797 -15.648 -12.406 1 94.12 107 GLU A CA 1
ATOM 772 C C . GLU A 1 107 ? -10.758 -14.711 -11.805 1 94.12 107 GLU A C 1
ATOM 774 O O . GLU A 1 107 ? -10.594 -13.578 -12.266 1 94.12 107 GLU A O 1
ATOM 779 N N . VAL A 1 108 ? -10.062 -15.172 -10.781 1 97 108 VAL A N 1
ATOM 780 C CA . VAL A 1 108 ? -9.047 -14.32 -10.164 1 97 108 VAL A CA 1
ATOM 781 C C . VAL A 1 108 ? -7.785 -14.312 -11.023 1 97 108 VAL A C 1
ATOM 783 O O . VAL A 1 108 ? -7.184 -15.367 -11.258 1 97 108 VAL A O 1
ATOM 786 N N . GLU A 1 109 ? -7.441 -13.133 -11.398 1 96.94 109 GLU A N 1
ATOM 787 C CA . GLU A 1 109 ? -6.297 -12.969 -12.289 1 96.94 109 GLU A CA 1
ATOM 788 C C . GLU A 1 109 ? -4.98 -13.125 -11.523 1 96.94 109 GLU A C 1
ATOM 790 O O . GLU A 1 109 ? -4.789 -12.5 -10.477 1 96.94 109 GLU A O 1
ATOM 795 N N . THR A 1 110 ? -4.121 -13.961 -12.008 1 98.12 110 THR A N 1
ATOM 796 C CA . THR A 1 110 ? -2.758 -14.109 -11.516 1 98.12 110 THR A CA 1
ATOM 797 C C . THR A 1 110 ? -1.745 -13.656 -12.562 1 98.12 110 THR A C 1
ATOM 799 O O . THR A 1 110 ? -2.004 -13.758 -13.766 1 98.12 110 THR A O 1
ATOM 802 N N . VAL A 1 111 ? -0.606 -13.148 -12.156 1 97.25 111 VAL A N 1
ATOM 803 C CA . VAL A 1 111 ? 0.46 -12.766 -13.078 1 97.25 111 VAL A CA 1
ATOM 804 C C . VAL A 1 111 ? 1.104 -14.023 -13.664 1 97.25 111 VAL A C 1
ATOM 806 O O . VAL A 1 111 ? 1.41 -14.062 -14.859 1 97.25 111 VAL A O 1
ATOM 809 N N . SER A 1 112 ? 1.344 -15.023 -12.906 1 97 112 SER A N 1
ATOM 810 C CA . SER A 1 112 ? 1.853 -16.359 -13.219 1 97 112 SER A CA 1
ATOM 811 C C . SER A 1 112 ? 1.409 -17.375 -12.172 1 97 112 SER A C 1
ATOM 813 O O . SER A 1 112 ? 0.859 -17 -11.133 1 97 112 SER A O 1
ATOM 815 N N . PRO A 1 113 ? 1.562 -18.656 -12.516 1 97.75 113 PRO A N 1
ATOM 816 C CA . PRO A 1 113 ? 1.521 -19.594 -11.391 1 97.75 113 PRO A CA 1
ATOM 817 C C . PRO A 1 113 ? 2.59 -19.297 -10.336 1 97.75 113 PRO A C 1
ATOM 819 O O . PRO A 1 113 ? 3.496 -18.484 -10.586 1 97.75 113 PRO A O 1
ATOM 822 N N . PRO A 1 114 ? 2.373 -19.922 -9.109 1 98.44 114 PRO A N 1
ATOM 823 C CA . PRO A 1 114 ? 3.393 -19.703 -8.078 1 98.44 114 PRO A CA 1
ATOM 824 C C . PRO A 1 114 ? 4.809 -19.969 -8.578 1 98.44 114 PRO A C 1
ATOM 826 O O . PRO A 1 114 ? 5.023 -20.922 -9.336 1 98.44 114 PRO A O 1
ATOM 829 N N . ARG A 1 115 ? 5.688 -19.094 -8.203 1 98.19 115 ARG A N 1
ATOM 830 C CA . ARG A 1 115 ? 7.098 -19.25 -8.539 1 98.19 115 ARG A CA 1
ATOM 831 C C . ARG A 1 115 ? 7.969 -19.203 -7.285 1 98.19 115 ARG A C 1
ATOM 833 O O . ARG A 1 115 ? 7.746 -18.359 -6.406 1 98.19 115 ARG A O 1
ATOM 840 N N . THR A 1 116 ? 8.938 -20.047 -7.18 1 97.44 116 THR A N 1
ATOM 841 C CA . THR A 1 116 ? 9.961 -19.953 -6.148 1 97.44 116 THR A CA 1
ATOM 842 C C . THR A 1 116 ? 11.18 -19.203 -6.672 1 97.44 116 THR A C 1
ATOM 844 O O . THR A 1 116 ? 11.828 -19.641 -7.621 1 97.44 116 THR A O 1
ATOM 847 N N . THR A 1 117 ? 11.422 -18.078 -6.059 1 95 117 THR A N 1
ATOM 848 C CA . THR A 1 117 ? 12.508 -17.234 -6.535 1 95 117 THR A CA 1
ATOM 849 C C . THR A 1 117 ? 13.852 -17.734 -6.031 1 95 117 THR A C 1
ATOM 851 O O . THR A 1 117 ? 13.914 -18.719 -5.281 1 95 117 THR A O 1
ATOM 854 N N . GLU A 1 118 ? 14.906 -17.078 -6.469 1 91.94 118 GLU A N 1
ATOM 855 C CA . GLU A 1 118 ? 16.25 -17.5 -6.102 1 91.94 118 GLU A CA 1
ATOM 856 C C . GLU A 1 118 ? 16.5 -17.328 -4.605 1 91.94 118 GLU A C 1
ATOM 858 O O . GLU A 1 118 ? 17.391 -17.969 -4.043 1 91.94 118 GLU A O 1
ATOM 863 N N . SER A 1 119 ? 15.734 -16.484 -4.039 1 87.31 119 SER A N 1
ATOM 864 C CA . SER A 1 119 ? 15.844 -16.297 -2.596 1 87.31 119 SER A CA 1
ATOM 865 C C . SER A 1 119 ? 15.234 -17.469 -1.839 1 87.31 119 SER A C 1
ATOM 867 O O . SER A 1 119 ? 15.398 -17.578 -0.623 1 87.31 119 SER A O 1
ATOM 869 N N . GLY A 1 120 ? 14.508 -18.312 -2.523 1 91.94 120 GLY A N 1
ATOM 870 C CA . GLY A 1 120 ? 13.852 -19.453 -1.9 1 91.94 120 GLY A CA 1
ATOM 871 C C . GLY A 1 120 ? 12.414 -19.172 -1.499 1 91.94 120 GLY A C 1
ATOM 872 O O . GLY A 1 120 ? 11.727 -20.062 -0.977 1 91.94 120 GLY A O 1
ATOM 873 N N . THR A 1 121 ? 11.953 -18.062 -1.73 1 93.81 121 THR A N 1
ATOM 874 C CA . THR A 1 121 ? 10.594 -17.672 -1.372 1 93.81 121 THR A CA 1
ATOM 875 C C . THR A 1 121 ? 9.633 -17.969 -2.518 1 93.81 121 THR A C 1
ATOM 877 O O . THR A 1 121 ? 9.891 -17.594 -3.666 1 93.81 121 THR A O 1
ATOM 880 N N . THR A 1 122 ? 8.609 -18.703 -2.232 1 97.5 122 THR A N 1
ATOM 881 C CA . THR A 1 122 ? 7.555 -18.906 -3.219 1 97.5 122 THR A CA 1
ATOM 882 C C . THR A 1 122 ? 6.547 -17.75 -3.176 1 97.5 122 THR A C 1
ATOM 884 O O . THR A 1 122 ? 6.027 -17.422 -2.111 1 97.5 122 THR A O 1
ATOM 887 N N . VAL A 1 123 ? 6.352 -17.188 -4.371 1 98 123 VAL A N 1
ATOM 888 C CA . VAL A 1 123 ? 5.457 -16.031 -4.406 1 98 123 VAL A CA 1
ATOM 889 C C . VAL A 1 123 ? 4.441 -16.203 -5.531 1 98 123 VAL A C 1
ATOM 891 O O . VAL A 1 123 ? 4.668 -16.969 -6.473 1 98 123 VAL A O 1
ATOM 894 N N . LEU A 1 124 ? 3.318 -15.539 -5.387 1 98.44 124 LEU A N 1
ATOM 895 C CA . LEU A 1 124 ? 2.227 -15.43 -6.348 1 98.44 124 LEU A CA 1
ATOM 896 C C . LEU A 1 124 ? 1.645 -14.016 -6.34 1 98.44 124 LEU A C 1
ATOM 898 O O . LEU A 1 124 ? 1.312 -13.484 -5.281 1 98.44 124 LEU A O 1
ATOM 902 N N . PHE A 1 125 ? 1.626 -13.414 -7.473 1 98.69 125 PHE A N 1
ATOM 903 C CA . PHE A 1 125 ? 0.936 -12.133 -7.574 1 98.69 125 PHE A CA 1
ATOM 904 C C . PHE A 1 125 ? -0.456 -12.312 -8.172 1 98.69 125 PHE A C 1
ATOM 906 O O . PHE A 1 125 ? -0.612 -12.953 -9.211 1 98.69 125 PHE A O 1
ATOM 913 N N . VAL A 1 126 ? -1.396 -11.734 -7.512 1 98.19 126 VAL A N 1
ATOM 914 C CA . VAL A 1 126 ? -2.791 -11.734 -7.941 1 98.19 126 VAL A CA 1
ATOM 915 C C . VAL A 1 126 ? -3.281 -10.305 -8.109 1 98.19 126 VAL A C 1
ATOM 917 O O . VAL A 1 126 ? -2.719 -9.375 -7.523 1 98.19 126 VAL A O 1
ATOM 920 N N . ARG A 1 127 ? -4.277 -10.117 -8.914 1 98 127 ARG A N 1
ATOM 921 C CA . ARG A 1 127 ? -4.945 -8.828 -9.055 1 98 127 ARG A CA 1
ATOM 922 C C . ARG A 1 127 ? -6.355 -8.875 -8.477 1 98 127 ARG A C 1
ATOM 924 O O . ARG A 1 127 ? -7.078 -9.859 -8.672 1 98 127 ARG A O 1
ATOM 931 N N . ASP A 1 128 ? -6.68 -7.871 -7.746 1 97.81 128 ASP A N 1
ATOM 932 C CA . ASP A 1 128 ? -8.078 -7.738 -7.355 1 97.81 128 ASP A CA 1
ATOM 933 C C . ASP A 1 128 ? -8.945 -7.301 -8.539 1 97.81 128 ASP A C 1
ATOM 935 O O . ASP A 1 128 ? -8.438 -7.113 -9.648 1 97.81 128 ASP A O 1
ATOM 939 N N . PRO A 1 129 ? -10.25 -7.168 -8.375 1 96.75 129 PRO A N 1
ATOM 940 C CA . PRO A 1 129 ? -11.141 -6.922 -9.516 1 96.75 129 PRO A CA 1
ATOM 941 C C . PRO A 1 129 ? -10.836 -5.609 -10.234 1 96.75 129 PRO A C 1
ATOM 943 O O . PRO A 1 129 ? -11.289 -5.398 -11.359 1 96.75 129 PRO A O 1
ATOM 946 N N . GLU A 1 130 ? -10.125 -4.684 -9.625 1 97.12 130 GLU A N 1
ATOM 947 C CA . GLU A 1 130 ? -9.828 -3.393 -10.234 1 97.12 130 GLU A CA 1
ATOM 948 C C . GLU A 1 130 ? -8.367 -3.299 -10.656 1 97.12 130 GLU A C 1
ATOM 950 O O . GLU A 1 130 ? -7.891 -2.227 -11.039 1 97.12 130 GLU A O 1
ATOM 955 N N . GLY A 1 131 ? -7.668 -4.383 -10.492 1 96.94 131 GLY A N 1
ATOM 956 C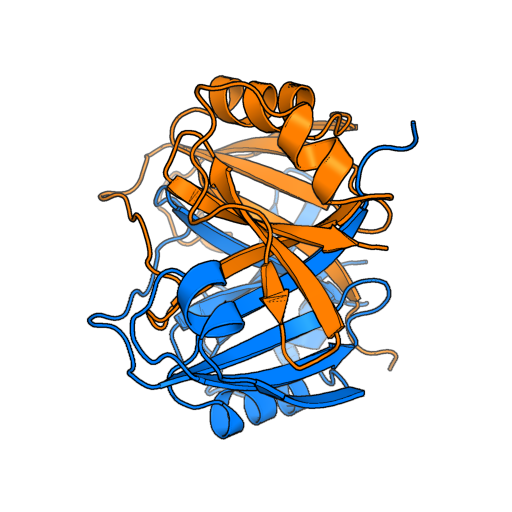 CA . GLY A 1 131 ? -6.32 -4.449 -11.039 1 96.94 131 GLY A CA 1
ATOM 957 C C . GLY A 1 131 ? -5.242 -4.184 -10.016 1 96.94 131 GLY A C 1
ATOM 958 O O . GLY A 1 131 ? -4.051 -4.168 -10.344 1 96.94 131 GLY A O 1
ATOM 959 N N . ASN A 1 132 ? -5.59 -3.922 -8.773 1 97.5 132 ASN A N 1
ATOM 960 C CA . ASN A 1 132 ? -4.598 -3.732 -7.719 1 97.5 132 ASN A CA 1
ATOM 961 C C . ASN A 1 132 ? -3.824 -5.016 -7.438 1 97.5 132 ASN A C 1
ATOM 963 O O . ASN A 1 132 ? -4.375 -6.113 -7.543 1 97.5 132 ASN A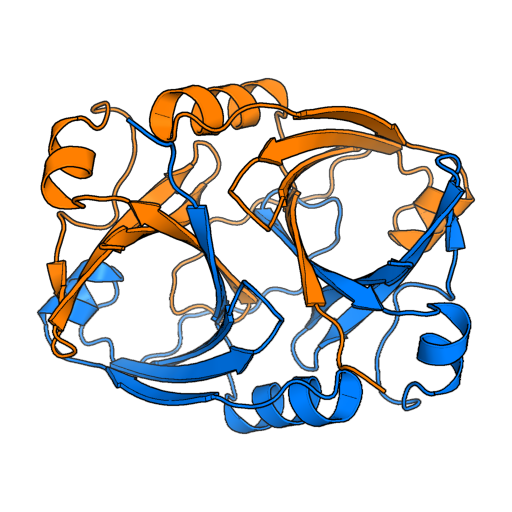 O 1
ATOM 967 N N . LEU A 1 133 ? -2.59 -4.895 -7.055 1 98 133 LEU A N 1
ATOM 968 C CA . LEU A 1 133 ? -1.67 -6.02 -6.953 1 98 133 LEU A CA 1
ATOM 969 C C . LEU A 1 133 ? -1.585 -6.523 -5.516 1 98 133 LEU A C 1
ATOM 971 O O . LEU A 1 133 ? -1.401 -5.73 -4.586 1 98 133 LEU A O 1
ATOM 975 N N . ILE A 1 134 ? -1.702 -7.812 -5.328 1 98.44 134 ILE A N 1
ATOM 976 C CA . ILE A 1 134 ? -1.471 -8.508 -4.066 1 98.44 134 ILE A CA 1
ATOM 977 C C . ILE A 1 134 ? -0.431 -9.609 -4.266 1 98.44 134 ILE A C 1
ATOM 979 O O . ILE A 1 134 ? -0.539 -10.406 -5.195 1 98.44 134 ILE A O 1
ATOM 983 N N . GLU A 1 135 ? 0.508 -9.602 -3.467 1 98.75 135 GLU A N 1
ATOM 984 C CA . GLU A 1 135 ? 1.483 -10.688 -3.426 1 98.75 135 GLU A CA 1
ATOM 985 C C . GLU A 1 135 ? 1.134 -11.703 -2.342 1 98.75 135 GLU A C 1
ATOM 987 O O . GLU A 1 135 ? 0.895 -11.328 -1.189 1 98.75 135 GLU A O 1
ATOM 992 N N . VAL A 1 136 ? 1.061 -12.898 -2.699 1 98.25 136 VAL A N 1
ATOM 993 C CA . VAL A 1 136 ? 0.864 -14 -1.755 1 98.25 136 VAL A CA 1
ATOM 994 C C . VAL A 1 136 ? 2.174 -14.758 -1.569 1 98.25 136 VAL A C 1
ATOM 996 O O . VAL A 1 136 ? 2.84 -15.109 -2.547 1 98.25 136 VAL A O 1
ATOM 999 N N . LEU A 1 137 ? 2.582 -14.961 -0.344 1 97.38 137 LEU A N 1
ATOM 1000 C CA . LEU A 1 137 ? 3.842 -15.641 -0.057 1 97.38 137 LEU A CA 1
ATOM 1001 C C . LEU A 1 137 ? 3.701 -16.562 1.149 1 97.38 137 LEU A C 1
ATOM 1003 O O . LEU A 1 137 ? 2.791 -16.391 1.963 1 97.38 137 LEU A O 1
ATOM 1007 N N . ASP A 1 138 ? 4.559 -17.531 1.227 1 93.69 138 ASP A N 1
ATOM 1008 C CA . ASP A 1 138 ? 4.523 -18.469 2.336 1 93.69 138 ASP A CA 1
ATOM 1009 C C . ASP A 1 138 ? 4.938 -17.797 3.645 1 93.69 138 ASP A C 1
ATOM 1011 O O . ASP A 1 138 ? 5.836 -16.953 3.658 1 93.69 138 ASP A O 1
ATOM 1015 N N . ALA A 1 139 ? 4.238 -18.125 4.754 1 84.81 139 ALA A N 1
ATOM 1016 C CA . ALA A 1 139 ? 4.57 -17.625 6.086 1 84.81 139 ALA A CA 1
ATOM 1017 C C . ALA A 1 139 ? 5.922 -18.156 6.555 1 84.81 139 ALA A C 1
ATOM 1019 O O . ALA A 1 139 ? 6.34 -19.25 6.152 1 84.81 139 ALA A O 1
ATOM 1020 N N . MET B 1 1 ? -8.93 -22.422 8.672 1 49.12 1 MET B N 1
ATOM 1021 C CA . MET B 1 1 ? -7.559 -21.969 8.438 1 49.12 1 MET B CA 1
ATOM 1022 C C . MET B 1 1 ? -7.406 -20.484 8.781 1 49.12 1 MET B C 1
ATOM 1024 O O . MET B 1 1 ? -8.352 -19.719 8.641 1 49.12 1 MET B O 1
ATOM 1028 N N . THR B 1 2 ? -6.453 -20.156 9.602 1 64.25 2 THR B N 1
ATOM 1029 C CA . THR B 1 2 ? -6.336 -18.734 9.938 1 64.25 2 THR B CA 1
ATOM 1030 C C . THR B 1 2 ? -6.086 -17.906 8.688 1 64.25 2 THR B C 1
ATOM 1032 O O . THR B 1 2 ? -5.328 -18.312 7.809 1 64.25 2 THR B O 1
ATOM 1035 N N . GLY B 1 3 ? -6.898 -16.875 8.312 1 79.31 3 GLY B N 1
ATOM 1036 C CA . GLY B 1 3 ? -6.766 -16.031 7.133 1 79.31 3 GLY B CA 1
ATOM 1037 C C . GLY B 1 3 ? -5.379 -15.445 6.977 1 79.31 3 GLY B C 1
ATOM 1038 O O . GLY B 1 3 ? -4.574 -15.477 7.91 1 79.31 3 GLY B O 1
ATOM 1039 N N . PRO B 1 4 ? -4.961 -15.117 5.84 1 91.19 4 PRO B N 1
ATOM 1040 C CA . PRO B 1 4 ? -3.658 -14.492 5.59 1 91.19 4 PRO B CA 1
ATOM 1041 C C . PRO B 1 4 ? -3.398 -13.281 6.484 1 91.19 4 PRO B C 1
ATOM 1043 O O . PRO B 1 4 ? -4.34 -12.695 7.016 1 91.19 4 PRO B O 1
ATOM 1046 N N . THR B 1 5 ? -2.184 -13.039 6.742 1 94.31 5 THR B N 1
ATOM 1047 C CA . THR B 1 5 ? -1.771 -11.852 7.492 1 94.31 5 THR B CA 1
ATOM 1048 C C . THR B 1 5 ? -0.9 -10.945 6.629 1 94.31 5 THR B C 1
ATOM 1050 O O . THR B 1 5 ? -0.213 -11.414 5.723 1 94.31 5 THR B O 1
ATOM 1053 N N . ALA B 1 6 ? -0.974 -9.695 6.941 1 96.19 6 ALA B N 1
ATOM 1054 C CA . ALA B 1 6 ? -0.144 -8.742 6.211 1 96.19 6 ALA B CA 1
ATOM 1055 C C . ALA B 1 6 ? 1.337 -8.969 6.508 1 96.19 6 ALA B C 1
ATOM 1057 O O . ALA B 1 6 ? 1.746 -9 7.672 1 96.19 6 ALA B O 1
ATOM 1058 N N . HIS B 1 7 ? 2.045 -9.164 5.488 1 96.5 7 HIS B N 1
ATOM 1059 C CA . HIS B 1 7 ? 3.488 -9.344 5.602 1 96.5 7 HIS B CA 1
ATOM 1060 C C . HIS B 1 7 ? 4.23 -8.047 5.305 1 96.5 7 HIS B C 1
ATOM 1062 O O . HIS B 1 7 ? 5.125 -7.648 6.055 1 96.5 7 HIS B O 1
ATOM 1068 N N . HIS B 1 8 ? 3.887 -7.395 4.23 1 97.88 8 HIS B N 1
ATOM 1069 C CA . HIS B 1 8 ? 4.551 -6.145 3.865 1 97.88 8 HIS B CA 1
ATOM 1070 C C . HIS B 1 8 ? 3.672 -5.305 2.943 1 97.88 8 HIS B C 1
ATOM 1072 O O . HIS B 1 8 ? 2.65 -5.785 2.443 1 97.88 8 HIS B O 1
ATOM 1078 N N . VAL B 1 9 ? 4.02 -4.066 2.781 1 98.12 9 VAL B N 1
ATOM 1079 C CA . VAL B 1 9 ? 3.553 -3.174 1.727 1 98.12 9 VAL B CA 1
ATOM 1080 C C . VAL B 1 9 ? 4.727 -2.775 0.831 1 98.12 9 VAL B C 1
ATOM 1082 O O . VAL B 1 9 ? 5.727 -2.24 1.311 1 98.12 9 VAL B O 1
ATOM 1085 N N . GLY B 1 10 ? 4.594 -3.021 -0.406 1 98.56 10 GLY B N 1
ATOM 1086 C CA . GLY B 1 10 ? 5.656 -2.732 -1.355 1 98.56 10 GLY B CA 1
ATOM 1087 C C . GLY B 1 10 ? 5.371 -1.523 -2.225 1 98.56 10 GLY B C 1
ATOM 1088 O O . GLY B 1 10 ? 4.246 -1.346 -2.699 1 98.56 10 GLY B O 1
ATOM 1089 N N . THR B 1 11 ? 6.324 -0.708 -2.402 1 98.62 11 THR B N 1
ATOM 1090 C CA . THR B 1 11 ? 6.262 0.423 -3.32 1 98.62 11 THR B CA 1
ATOM 1091 C C . THR B 1 11 ? 7.434 0.393 -4.297 1 98.62 11 THR B C 1
ATOM 1093 O O . THR B 1 11 ? 8.594 0.334 -3.883 1 98.62 11 THR B O 1
ATOM 1096 N N . THR B 1 12 ? 7.105 0.374 -5.531 1 98.69 12 THR B N 1
ATOM 1097 C CA . THR B 1 12 ? 8.133 0.447 -6.562 1 98.69 12 THR B CA 1
ATOM 1098 C C . THR B 1 12 ? 8.625 1.88 -6.734 1 98.69 12 THR B C 1
ATOM 1100 O O . THR B 1 12 ? 7.828 2.811 -6.84 1 98.69 12 THR B O 1
ATOM 1103 N N . VAL B 1 13 ? 9.922 2.041 -6.742 1 98.56 13 VAL B N 1
ATOM 1104 C CA . VAL B 1 13 ? 10.516 3.373 -6.824 1 98.56 13 VAL B CA 1
ATOM 1105 C C . VAL B 1 13 ? 11.539 3.412 -7.961 1 98.56 13 VAL B C 1
ATOM 1107 O O . VAL B 1 13 ? 12.016 2.367 -8.406 1 98.56 13 VAL B O 1
ATOM 1110 N N . SER B 1 14 ? 11.867 4.609 -8.438 1 98.31 14 SER B N 1
ATOM 1111 C CA . SER B 1 14 ? 12.852 4.812 -9.492 1 98.31 14 SER B CA 1
ATOM 1112 C C . SER B 1 14 ? 14.266 4.898 -8.922 1 98.31 14 SER B C 1
ATOM 1114 O O . SER B 1 14 ? 15.234 4.586 -9.609 1 98.31 14 SER B O 1
ATOM 1116 N N . ASP B 1 15 ? 14.375 5.379 -7.727 1 98.5 15 ASP B N 1
ATOM 1117 C CA . ASP B 1 15 ? 15.641 5.574 -7.027 1 98.5 15 ASP B CA 1
ATOM 1118 C C . ASP B 1 15 ? 15.57 5.043 -5.598 1 98.5 15 ASP B C 1
ATOM 1120 O O . ASP B 1 15 ? 15.125 5.75 -4.691 1 98.5 15 ASP B O 1
ATOM 1124 N N . LEU B 1 16 ? 16.109 3.854 -5.402 1 98.81 16 LEU B N 1
ATOM 1125 C CA . LEU B 1 16 ? 15.977 3.135 -4.141 1 98.81 16 LEU B CA 1
ATOM 1126 C C . LEU B 1 16 ? 16.688 3.875 -3.01 1 98.81 16 LEU B C 1
ATOM 1128 O O . LEU B 1 16 ? 16.109 4.055 -1.929 1 98.81 16 LEU B O 1
ATOM 1132 N N . ASP B 1 17 ? 17.875 4.281 -3.279 1 98.81 17 ASP B N 1
ATOM 1133 C CA . ASP B 1 17 ? 18.656 4.961 -2.248 1 98.81 17 ASP B CA 1
ATOM 1134 C C . ASP B 1 17 ? 17.938 6.223 -1.767 1 98.81 17 ASP B C 1
ATOM 1136 O O . ASP B 1 17 ? 17.859 6.484 -0.563 1 98.81 17 ASP B O 1
ATOM 1140 N N . ARG B 1 18 ? 17.422 6.992 -2.666 1 98.62 18 ARG B N 1
ATOM 1141 C CA . ARG B 1 18 ? 16.719 8.219 -2.328 1 98.62 18 ARG B CA 1
ATOM 1142 C C . ARG B 1 18 ? 15.461 7.922 -1.516 1 98.62 18 ARG B C 1
ATOM 1144 O O . ARG B 1 18 ? 15.141 8.641 -0.566 1 98.62 18 ARG B O 1
ATOM 1151 N N . ALA B 1 19 ? 14.758 6.898 -1.894 1 98.69 19 ALA B N 1
ATOM 1152 C CA . ALA B 1 19 ? 13.555 6.508 -1.159 1 98.69 19 ALA B CA 1
ATOM 1153 C C . ALA B 1 19 ? 13.898 6.055 0.256 1 98.69 19 ALA B C 1
ATOM 1155 O O . ALA B 1 19 ? 13.266 6.473 1.224 1 98.69 19 ALA B O 1
ATOM 1156 N N . VAL B 1 20 ? 14.891 5.203 0.385 1 98.75 20 VAL B N 1
ATOM 1157 C CA . VAL B 1 20 ? 15.32 4.715 1.691 1 98.75 20 VAL B CA 1
ATOM 1158 C C . VAL B 1 20 ? 15.688 5.898 2.588 1 98.75 20 VAL B C 1
ATOM 1160 O O . VAL B 1 20 ? 15.266 5.961 3.746 1 98.75 20 VAL B O 1
ATOM 1163 N N . ASP B 1 21 ? 16.438 6.836 2.066 1 98.5 21 ASP B N 1
ATOM 1164 C CA . ASP B 1 21 ? 16.828 8.023 2.822 1 98.5 21 ASP B CA 1
ATOM 1165 C C . ASP B 1 21 ? 15.602 8.773 3.334 1 98.5 21 ASP B C 1
ATOM 1167 O O . ASP B 1 21 ? 15.578 9.211 4.488 1 98.5 21 ASP B O 1
ATOM 1171 N N . PHE B 1 22 ? 14.648 8.906 2.559 1 98.38 22 PHE B N 1
ATOM 1172 C CA . PHE B 1 22 ? 13.445 9.625 2.951 1 98.38 22 PHE B CA 1
ATOM 1173 C C . PHE B 1 22 ? 12.766 8.938 4.129 1 98.38 22 PHE B C 1
ATOM 1175 O O . PHE B 1 22 ? 12.453 9.578 5.137 1 98.38 22 PHE B O 1
ATOM 1182 N N . TYR B 1 23 ? 12.516 7.66 4.02 1 97.88 23 TYR B N 1
ATOM 1183 C CA . TYR B 1 23 ? 11.75 6.934 5.031 1 97.88 23 TYR B CA 1
ATOM 1184 C C . TYR B 1 23 ? 12.539 6.812 6.328 1 97.88 23 TYR B C 1
ATOM 1186 O O . TYR B 1 23 ? 11.961 6.805 7.418 1 97.88 23 TYR B O 1
ATOM 1194 N N . THR B 1 24 ? 13.852 6.699 6.203 1 97.5 24 THR B N 1
ATOM 1195 C CA . THR B 1 24 ? 14.68 6.645 7.406 1 97.5 24 THR B CA 1
ATOM 1196 C C . THR B 1 24 ? 14.75 8.016 8.078 1 97.5 24 THR B C 1
ATOM 1198 O O . THR B 1 24 ? 14.578 8.125 9.289 1 97.5 24 THR B O 1
ATOM 1201 N N . ASP B 1 25 ? 14.945 9.062 7.289 1 96.19 25 ASP B N 1
ATOM 1202 C CA . ASP B 1 25 ? 15.141 10.398 7.832 1 96.19 25 ASP B CA 1
ATOM 1203 C C . ASP B 1 25 ? 13.828 10.992 8.328 1 96.19 25 ASP B C 1
ATOM 1205 O O . ASP B 1 25 ? 13.797 11.68 9.359 1 96.19 25 ASP B O 1
ATOM 1209 N N . THR B 1 26 ? 12.781 10.766 7.629 1 96.25 26 THR B N 1
ATOM 1210 C CA . THR B 1 26 ? 11.516 11.422 7.918 1 96.25 26 THR B CA 1
ATOM 1211 C C . THR B 1 26 ? 10.727 10.641 8.969 1 96.25 26 THR B C 1
ATOM 1213 O O . THR B 1 26 ? 10.062 11.234 9.82 1 96.25 26 THR B O 1
ATOM 1216 N N . PHE B 1 27 ? 10.828 9.289 8.883 1 95.88 27 PHE B N 1
ATOM 1217 C CA . PHE B 1 27 ? 9.953 8.477 9.727 1 95.88 27 PHE B CA 1
ATOM 1218 C C . PHE B 1 27 ? 10.773 7.676 10.734 1 95.88 27 PHE B C 1
ATOM 1220 O O . PHE B 1 27 ? 10.211 6.969 11.57 1 95.88 27 PHE B O 1
ATOM 1227 N N . ASP B 1 28 ? 12.078 7.758 10.641 1 95.25 28 ASP B N 1
ATOM 1228 C CA . ASP B 1 28 ? 12.984 7.039 11.539 1 95.25 28 ASP B CA 1
ATOM 1229 C C . ASP B 1 28 ? 12.766 5.531 11.438 1 95.25 28 ASP B C 1
ATOM 1231 O O . ASP B 1 28 ? 12.805 4.828 12.453 1 95.25 28 ASP B O 1
ATOM 1235 N N . LEU B 1 29 ? 12.43 5.023 10.25 1 96.81 29 LEU B N 1
ATOM 1236 C CA . LEU B 1 29 ? 12.305 3.586 10.047 1 96.81 29 LEU B CA 1
ATOM 1237 C C . LEU B 1 29 ? 13.68 2.947 9.859 1 96.81 29 LEU B C 1
ATOM 1239 O O . LEU B 1 29 ? 14.516 3.467 9.109 1 96.81 29 LEU B O 1
ATOM 1243 N N . ASP B 1 30 ? 13.875 1.845 10.484 1 97 30 ASP B N 1
ATOM 1244 C CA . ASP B 1 30 ? 15.148 1.132 10.375 1 97 30 ASP B CA 1
ATOM 1245 C C . ASP B 1 30 ? 15.156 0.209 9.156 1 97 30 ASP B C 1
ATOM 1247 O O . ASP B 1 30 ? 14.188 -0.512 8.914 1 97 30 ASP B O 1
ATOM 1251 N N . VAL B 1 31 ? 16.25 0.217 8.43 1 98.19 31 VAL B N 1
ATOM 1252 C CA . VAL B 1 31 ? 16.453 -0.772 7.383 1 98.19 31 VAL B CA 1
ATOM 1253 C C . VAL B 1 31 ? 16.844 -2.115 8 1 98.19 31 VAL B C 1
ATOM 1255 O O . VAL B 1 31 ? 17.812 -2.205 8.758 1 98.19 31 VAL B O 1
ATOM 1258 N N . VAL B 1 32 ? 16.109 -3.119 7.664 1 97.94 32 VAL B N 1
ATOM 1259 C CA . VAL B 1 32 ? 16.359 -4.402 8.312 1 97.94 32 VAL B CA 1
ATOM 1260 C C . VAL B 1 32 ? 16.891 -5.406 7.285 1 97.94 32 VAL B C 1
ATOM 1262 O O . VAL B 1 32 ? 17.406 -6.461 7.652 1 97.94 32 VAL B O 1
ATOM 1265 N N . ALA B 1 33 ? 16.781 -5.133 6.008 1 97.88 33 ALA B N 1
ATOM 1266 C CA . ALA B 1 33 ? 17.328 -5.996 4.953 1 97.88 33 ALA B CA 1
ATOM 1267 C C . ALA B 1 33 ? 17.5 -5.227 3.648 1 97.88 33 ALA B C 1
ATOM 1269 O O . ALA B 1 33 ? 16.703 -4.328 3.34 1 97.88 33 ALA B O 1
ATOM 1270 N N . GLU B 1 34 ? 18.516 -5.473 2.914 1 98.38 34 GLU B N 1
ATOM 1271 C CA . GLU B 1 34 ? 18.766 -5.059 1.534 1 98.38 34 GLU B CA 1
ATOM 1272 C C . GLU B 1 34 ? 19.266 -6.227 0.691 1 98.38 34 GLU B C 1
ATOM 1274 O O . GLU B 1 34 ? 20.172 -6.961 1.111 1 98.38 34 GLU B O 1
ATOM 1279 N N . PHE B 1 35 ? 18.594 -6.402 -0.393 1 98 35 PHE B N 1
ATOM 1280 C CA . PHE B 1 35 ? 18.984 -7.52 -1.246 1 98 35 PHE B CA 1
ATOM 1281 C C . PHE B 1 35 ? 18.5 -7.301 -2.676 1 98 35 PHE B C 1
ATOM 1283 O O . PHE B 1 35 ? 17.766 -6.355 -2.951 1 98 35 PHE B O 1
ATOM 1290 N N . SER B 1 36 ? 19 -8.109 -3.543 1 98 36 SER B N 1
ATOM 1291 C CA . SER B 1 36 ? 18.578 -8.102 -4.941 1 98 36 SER B CA 1
ATOM 1292 C C . SER B 1 36 ? 18.125 -9.484 -5.391 1 98 36 SER B C 1
ATOM 1294 O O . SER B 1 36 ? 18.641 -10.5 -4.918 1 98 36 SER B O 1
ATOM 1296 N N . VAL B 1 37 ? 17.172 -9.438 -6.238 1 97.75 37 VAL B N 1
ATOM 1297 C CA . VAL B 1 37 ? 16.641 -10.68 -6.797 1 97.75 37 VAL B CA 1
ATOM 1298 C C . VAL B 1 37 ? 16.562 -10.57 -8.32 1 97.75 37 VAL B C 1
ATOM 1300 O O . VAL B 1 37 ? 16.25 -9.508 -8.852 1 97.75 37 VAL B O 1
ATOM 1303 N N . GLY B 1 38 ? 16.844 -11.57 -9 1 97.5 38 GLY B N 1
ATOM 1304 C CA . GLY B 1 38 ? 16.703 -11.711 -10.445 1 97.5 38 GLY B CA 1
ATOM 1305 C C . GLY B 1 38 ? 16.359 -13.125 -10.867 1 97.5 38 GLY B C 1
ATOM 1306 O O . GLY B 1 38 ? 15.656 -13.844 -10.148 1 97.5 38 GLY B O 1
ATOM 1307 N N . GLY B 1 39 ? 16.672 -13.43 -12.094 1 97.06 39 GLY B N 1
ATOM 1308 C CA . GLY B 1 39 ? 16.453 -14.781 -12.594 1 97.06 39 GLY B CA 1
ATOM 1309 C C . GLY B 1 39 ? 15.086 -14.977 -13.219 1 97.06 39 GLY B C 1
ATOM 1310 O O . GLY B 1 39 ? 14.195 -14.141 -13.062 1 97.06 39 GLY B O 1
ATOM 1311 N N . GLU B 1 40 ? 14.969 -16.062 -13.922 1 97.5 40 GLU B N 1
ATOM 1312 C CA . GLU B 1 40 ? 13.781 -16.359 -14.727 1 97.5 40 GLU B CA 1
ATOM 1313 C C . GLU B 1 40 ? 12.539 -16.5 -13.844 1 97.5 40 GLU B C 1
ATOM 1315 O O . GLU B 1 40 ? 11.469 -16 -14.188 1 97.5 40 GLU B O 1
ATOM 1320 N N . ALA B 1 41 ? 12.664 -17.203 -12.766 1 97.69 41 ALA B N 1
ATOM 1321 C CA . ALA B 1 41 ? 11.523 -17.406 -11.883 1 97.69 41 ALA B CA 1
ATOM 1322 C C . ALA B 1 41 ? 10.977 -16.078 -11.367 1 97.69 41 ALA B C 1
ATOM 1324 O O . ALA B 1 41 ? 9.766 -15.891 -11.281 1 97.69 41 ALA B O 1
ATOM 1325 N N . PHE B 1 42 ? 11.883 -15.18 -10.977 1 98.06 42 PHE B N 1
ATOM 1326 C CA . PHE B 1 42 ? 11.484 -13.859 -10.508 1 98.06 42 PHE B CA 1
ATOM 1327 C C . PHE B 1 42 ? 10.797 -13.078 -11.625 1 98.06 42 PHE B C 1
ATOM 1329 O O . PHE B 1 42 ? 9.727 -12.5 -11.414 1 98.06 42 PHE B O 1
ATOM 1336 N N . ALA B 1 43 ? 11.43 -13.125 -12.797 1 98.44 43 ALA B N 1
ATOM 1337 C CA . ALA B 1 43 ? 10.883 -12.422 -13.961 1 98.44 43 ALA B CA 1
ATOM 1338 C C . ALA B 1 43 ? 9.477 -12.922 -14.281 1 98.44 43 ALA B C 1
ATOM 1340 O O . ALA B 1 43 ? 8.578 -12.125 -14.578 1 98.44 43 ALA B O 1
ATOM 1341 N N . GLU B 1 44 ? 9.266 -14.172 -14.234 1 98.25 44 GLU B N 1
ATOM 1342 C CA . GLU B 1 44 ? 7.949 -14.758 -14.469 1 98.25 44 GLU B CA 1
ATOM 1343 C C . GLU B 1 44 ? 6.965 -14.352 -13.375 1 98.25 44 GLU B C 1
ATOM 1345 O O . GLU B 1 44 ? 5.812 -14.016 -13.664 1 98.25 44 GLU B O 1
ATOM 1350 N N . ALA B 1 45 ? 7.383 -14.406 -12.117 1 98 45 ALA B N 1
ATOM 1351 C CA . ALA B 1 45 ? 6.516 -14.094 -10.984 1 98 45 ALA B CA 1
ATOM 1352 C C . ALA B 1 45 ? 5.973 -12.672 -11.086 1 98 45 ALA B C 1
ATOM 1354 O O . ALA B 1 45 ? 4.812 -12.414 -10.75 1 98 45 ALA B O 1
ATOM 1355 N N . VAL B 1 46 ? 6.879 -11.773 -11.547 1 98.19 46 VAL B N 1
ATOM 1356 C CA . VAL B 1 46 ? 6.492 -10.367 -11.539 1 98.19 46 VAL B CA 1
ATOM 1357 C C . VAL B 1 46 ? 5.984 -9.961 -12.922 1 98.19 46 VAL B C 1
ATOM 1359 O O . VAL B 1 46 ? 5.566 -8.82 -13.125 1 98.19 46 VAL B O 1
ATOM 1362 N N . GLY B 1 47 ? 6.016 -10.859 -13.922 1 98 47 GLY B N 1
ATOM 1363 C CA . GLY B 1 47 ? 5.48 -10.617 -15.25 1 98 47 GLY B CA 1
ATOM 1364 C C . GLY B 1 47 ? 6.27 -9.586 -16.031 1 98 47 GLY B C 1
ATOM 1365 O O . GLY B 1 47 ? 5.699 -8.812 -16.812 1 98 47 GLY B O 1
ATOM 1366 N N . VAL B 1 48 ? 7.523 -9.445 -15.797 1 98.19 48 VAL B N 1
ATOM 1367 C CA . VAL B 1 48 ? 8.414 -8.516 -16.484 1 98.19 48 VAL B CA 1
ATOM 1368 C C . VAL B 1 48 ? 9.609 -9.273 -17.062 1 98.19 48 VAL B C 1
ATOM 1370 O O . VAL B 1 48 ? 10.422 -9.828 -16.312 1 98.19 48 VAL B O 1
ATOM 1373 N N . ALA B 1 49 ? 9.68 -9.32 -18.359 1 97.56 49 ALA B N 1
ATOM 1374 C CA . ALA B 1 49 ? 10.75 -10.062 -19.016 1 97.56 49 ALA B CA 1
ATOM 1375 C C . ALA B 1 49 ? 12.125 -9.578 -18.562 1 97.56 49 ALA B C 1
ATOM 1377 O O . ALA B 1 49 ? 12.375 -8.375 -18.484 1 97.56 49 ALA B O 1
ATOM 1378 N N . ASP B 1 50 ? 12.969 -10.516 -18.125 1 97.62 50 ASP B N 1
ATOM 1379 C CA . ASP B 1 50 ? 14.367 -10.297 -17.75 1 97.62 50 ASP B CA 1
ATOM 1380 C C . ASP B 1 50 ? 14.461 -9.391 -16.516 1 97.62 50 ASP B C 1
ATOM 1382 O O . ASP B 1 50 ? 15.461 -8.695 -16.328 1 97.62 50 ASP B O 1
ATOM 1386 N N . ALA B 1 51 ? 13.5 -9.422 -15.773 1 98.12 51 ALA B N 1
ATOM 1387 C CA . ALA B 1 51 ? 13.43 -8.508 -14.641 1 98.12 51 ALA B CA 1
ATOM 1388 C C . ALA B 1 51 ? 14.453 -8.875 -13.57 1 98.12 51 ALA B C 1
ATOM 1390 O O . ALA B 1 51 ? 14.688 -10.062 -13.312 1 98.12 51 ALA B O 1
ATOM 1391 N N . SER B 1 52 ? 15.039 -7.922 -13 1 98.44 52 SER B N 1
ATOM 1392 C CA . SER B 1 52 ? 15.695 -7.941 -11.695 1 98.44 52 SER B CA 1
ATOM 1393 C C . SER B 1 52 ? 15.289 -6.742 -10.852 1 98.44 52 SER B C 1
ATOM 1395 O O . SER B 1 52 ? 14.703 -5.785 -11.359 1 98.44 52 SER B O 1
ATOM 1397 N N . ALA B 1 53 ? 15.547 -6.855 -9.539 1 98.56 53 ALA B N 1
ATOM 1398 C CA . ALA B 1 53 ? 15.156 -5.754 -8.664 1 98.56 53 ALA B CA 1
ATOM 1399 C C . ALA B 1 53 ? 16.031 -5.703 -7.418 1 98.56 53 ALA B C 1
ATOM 1401 O O . ALA B 1 53 ? 16.531 -6.738 -6.953 1 98.56 53 ALA B O 1
ATOM 1402 N N . ALA B 1 54 ? 16.266 -4.547 -6.941 1 98.81 54 ALA B N 1
ATOM 1403 C CA . ALA B 1 54 ? 16.875 -4.289 -5.645 1 98.81 54 ALA B CA 1
ATOM 1404 C C . ALA B 1 54 ? 15.828 -3.916 -4.602 1 98.81 54 ALA B C 1
ATOM 1406 O O . ALA B 1 54 ? 14.93 -3.115 -4.875 1 98.81 54 ALA B O 1
ATOM 1407 N N . PHE B 1 55 ? 15.93 -4.508 -3.424 1 98.69 55 PHE B N 1
ATOM 1408 C CA . PHE B 1 55 ? 14.922 -4.359 -2.377 1 98.69 55 PHE B CA 1
ATOM 1409 C C . PHE B 1 55 ? 15.539 -3.746 -1.124 1 98.69 55 PHE B C 1
ATOM 1411 O O . PHE B 1 55 ? 16.688 -4.047 -0.776 1 98.69 55 PHE B O 1
ATOM 1418 N N . ALA B 1 56 ? 14.828 -2.945 -0.426 1 98.88 56 ALA B N 1
ATOM 1419 C CA . ALA B 1 56 ? 15.062 -2.545 0.96 1 98.88 56 ALA B CA 1
ATOM 1420 C C . ALA B 1 56 ? 13.812 -2.779 1.812 1 98.88 56 ALA B C 1
ATOM 1422 O O . ALA B 1 56 ? 12.719 -2.344 1.451 1 98.88 56 ALA B O 1
ATOM 1423 N N . HIS B 1 57 ? 13.969 -3.523 2.861 1 98.56 57 HIS B N 1
ATOM 1424 C CA . HIS B 1 57 ? 12.914 -3.742 3.844 1 98.56 57 HIS B CA 1
ATOM 1425 C C . HIS B 1 57 ? 13.109 -2.852 5.066 1 98.56 57 HIS B C 1
ATOM 1427 O O . HIS B 1 57 ? 14.172 -2.863 5.688 1 98.56 57 HIS B O 1
ATOM 1433 N N . LEU B 1 58 ? 12.156 -2.072 5.383 1 98.38 58 LEU B N 1
ATOM 1434 C CA . LEU B 1 58 ? 12.18 -1.197 6.551 1 98.38 58 LEU B CA 1
ATOM 1435 C C . LEU B 1 58 ? 11.18 -1.668 7.605 1 98.38 58 LEU B C 1
ATOM 1437 O O . LEU B 1 58 ? 10.07 -2.084 7.27 1 98.38 58 LEU B O 1
ATOM 1441 N N . ASP B 1 59 ? 11.531 -1.538 8.836 1 97.06 59 ASP B N 1
ATOM 1442 C CA . ASP B 1 59 ? 10.75 -2.023 9.969 1 97.06 59 ASP B CA 1
ATOM 1443 C C . ASP B 1 59 ? 9.672 -1.019 10.367 1 97.06 59 ASP B C 1
ATOM 1445 O O . ASP B 1 59 ? 9.984 0.087 10.812 1 97.06 59 ASP B O 1
ATOM 1449 N N . ALA B 1 60 ? 8.523 -1.405 10.227 1 95.56 60 ALA B N 1
ATOM 1450 C CA . ALA B 1 60 ? 7.391 -0.59 10.664 1 95.56 60 ALA B CA 1
ATOM 1451 C C . ALA B 1 60 ? 6.523 -1.349 11.664 1 95.56 60 ALA B C 1
ATOM 1453 O O . ALA B 1 60 ? 5.297 -1.322 11.578 1 95.56 60 ALA B O 1
ATOM 1454 N N . GLY B 1 61 ? 7.152 -2.039 12.594 1 91.75 61 GLY B N 1
ATOM 1455 C CA . GLY B 1 61 ? 6.465 -2.867 13.57 1 91.75 61 GLY B CA 1
ATOM 1456 C C . GLY B 1 61 ? 6.211 -4.281 13.078 1 91.75 61 GLY B C 1
ATOM 1457 O O . GLY B 1 61 ? 7.141 -4.984 12.688 1 91.75 61 GLY B O 1
ATOM 1458 N N . ASP B 1 62 ? 4.965 -4.684 12.984 1 84.88 62 ASP B N 1
ATOM 1459 C CA . ASP B 1 62 ? 4.66 -6.059 12.594 1 84.88 62 ASP B CA 1
ATOM 1460 C C . ASP B 1 62 ? 4.504 -6.18 11.078 1 84.88 62 ASP B C 1
ATOM 1462 O O . ASP B 1 62 ? 4.074 -7.219 10.578 1 84.88 62 ASP B O 1
ATOM 1466 N N . THR B 1 63 ? 4.75 -5.105 10.414 1 93.19 63 THR B N 1
ATOM 1467 C CA . THR B 1 63 ? 4.727 -5.094 8.953 1 93.19 63 THR B CA 1
ATOM 1468 C C . THR B 1 63 ? 6.004 -4.473 8.398 1 93.19 63 THR B C 1
ATOM 1470 O O . THR B 1 63 ? 6.605 -3.605 9.031 1 93.19 63 THR B O 1
ATOM 1473 N N . VAL B 1 64 ? 6.34 -4.906 7.246 1 97 64 VAL B N 1
ATOM 1474 C CA . VAL B 1 64 ? 7.535 -4.41 6.574 1 97 64 VAL B CA 1
ATOM 1475 C C . VAL B 1 64 ? 7.145 -3.41 5.488 1 97 64 VAL B C 1
ATOM 1477 O O . VAL B 1 64 ? 6.191 -3.641 4.738 1 97 64 VAL B O 1
ATOM 1480 N N . VAL B 1 65 ? 7.754 -2.303 5.484 1 98.25 65 VAL B N 1
ATOM 1481 C CA . VAL B 1 65 ? 7.73 -1.426 4.316 1 98.25 65 VAL B CA 1
ATOM 1482 C C . VAL B 1 65 ? 8.805 -1.867 3.32 1 98.25 65 VAL B C 1
ATOM 1484 O O . VAL B 1 65 ? 9.992 -1.845 3.631 1 98.25 65 VAL B O 1
ATOM 1487 N N . GLU B 1 66 ? 8.383 -2.281 2.186 1 98.75 66 GLU B N 1
ATOM 1488 C CA . GLU B 1 66 ? 9.297 -2.717 1.132 1 98.75 66 GLU B CA 1
ATOM 1489 C C . GLU B 1 66 ? 9.414 -1.662 0.036 1 98.75 66 GLU B C 1
ATOM 1491 O O . GLU B 1 66 ? 8.414 -1.249 -0.548 1 98.75 66 GLU B O 1
ATOM 1496 N N . LEU B 1 67 ? 10.594 -1.208 -0.164 1 98.88 67 LEU B N 1
ATOM 1497 C CA . LEU B 1 67 ? 10.93 -0.381 -1.317 1 98.88 67 LEU B CA 1
ATOM 1498 C C . LEU B 1 67 ? 11.672 -1.194 -2.371 1 98.88 67 LEU B C 1
ATOM 1500 O O . LEU B 1 67 ? 12.555 -1.988 -2.041 1 98.88 67 LEU B O 1
ATOM 1504 N N . VAL B 1 68 ? 11.273 -1.033 -3.625 1 98.81 68 VAL B N 1
ATOM 1505 C CA . VAL B 1 68 ? 11.852 -1.908 -4.641 1 98.81 68 VAL B CA 1
ATOM 1506 C C . VAL B 1 68 ? 12.125 -1.112 -5.914 1 98.81 68 VAL B C 1
ATOM 1508 O O . VAL B 1 68 ? 11.281 -0.329 -6.359 1 98.81 68 VAL B O 1
ATOM 1511 N N . GLU B 1 69 ? 13.289 -1.245 -6.453 1 98.88 69 GLU B N 1
ATOM 1512 C CA . GLU B 1 69 ? 13.711 -0.669 -7.727 1 98.88 69 GLU B CA 1
ATOM 1513 C C . GLU B 1 69 ? 13.945 -1.756 -8.773 1 98.88 69 GLU B C 1
ATOM 1515 O O . GLU B 1 69 ? 14.781 -2.639 -8.578 1 98.88 69 GLU B O 1
ATOM 1520 N N . TYR B 1 70 ? 13.258 -1.655 -9.836 1 98.75 70 TYR B N 1
ATOM 1521 C CA . TYR B 1 70 ? 13.297 -2.693 -10.859 1 98.75 70 TYR B CA 1
ATOM 1522 C C . TYR B 1 70 ? 14.227 -2.295 -12.008 1 98.75 70 TYR B C 1
ATOM 1524 O O . TYR B 1 70 ? 14.375 -1.108 -12.305 1 98.75 70 TYR B O 1
ATOM 1532 N N . GLU B 1 71 ? 14.766 -3.334 -12.594 1 98.56 71 GLU B N 1
ATOM 1533 C CA . GLU B 1 71 ? 15.359 -3.279 -13.922 1 98.56 71 GLU B CA 1
ATOM 1534 C C . GLU B 1 71 ? 14.766 -4.344 -14.844 1 98.56 71 GLU B C 1
ATOM 1536 O O . GLU B 1 71 ? 14.828 -5.535 -14.539 1 98.56 71 GLU B O 1
ATOM 1541 N N . PRO B 1 72 ? 14.281 -4.016 -16.062 1 98.38 72 PRO B N 1
ATOM 1542 C CA . PRO B 1 72 ? 14.117 -2.641 -16.547 1 98.38 72 PRO B CA 1
ATOM 1543 C C . PRO B 1 72 ? 13.031 -1.877 -15.789 1 98.38 72 PRO B C 1
ATOM 1545 O O . PRO B 1 72 ? 12.062 -2.479 -15.305 1 98.38 72 PRO B O 1
ATOM 1548 N N . GLU B 1 73 ? 13.172 -0.604 -15.703 1 98.06 73 GLU B N 1
ATOM 1549 C CA . GLU B 1 73 ? 12.117 0.273 -15.195 1 98.06 73 GLU B CA 1
ATOM 1550 C C . GLU B 1 73 ? 10.961 0.376 -16.188 1 98.06 73 GLU B C 1
ATOM 1552 O O . GLU B 1 73 ? 11.18 0.551 -17.391 1 98.06 73 GLU B O 1
ATOM 1557 N N . GLY B 1 74 ? 9.852 0.176 -15.617 1 96.88 74 GLY B N 1
ATOM 1558 C CA . GLY B 1 74 ? 8.68 0.31 -16.469 1 96.88 74 GLY B CA 1
ATOM 1559 C C . GLY B 1 74 ? 8.383 1.747 -16.859 1 96.88 74 GLY B C 1
ATOM 1560 O O . GLY B 1 74 ? 8.867 2.682 -16.219 1 96.88 74 GLY B O 1
ATOM 1561 N N . ALA B 1 75 ? 7.578 1.856 -17.828 1 90.56 75 ALA B N 1
ATOM 1562 C CA . ALA B 1 75 ? 7.246 3.18 -18.359 1 90.56 75 ALA B CA 1
ATOM 1563 C C . ALA B 1 75 ? 6.227 3.881 -17.453 1 90.56 75 ALA B C 1
ATOM 1565 O O . ALA B 1 75 ? 5.344 3.236 -16.891 1 90.56 75 ALA B O 1
ATOM 1566 N N . GLY B 1 76 ? 6.445 5.145 -17.328 1 87.62 76 GLY B N 1
ATOM 1567 C CA . GLY B 1 76 ? 5.473 6.008 -16.672 1 87.62 76 GLY B CA 1
ATOM 1568 C C . GLY B 1 76 ? 5.672 6.102 -15.164 1 87.62 76 GLY B C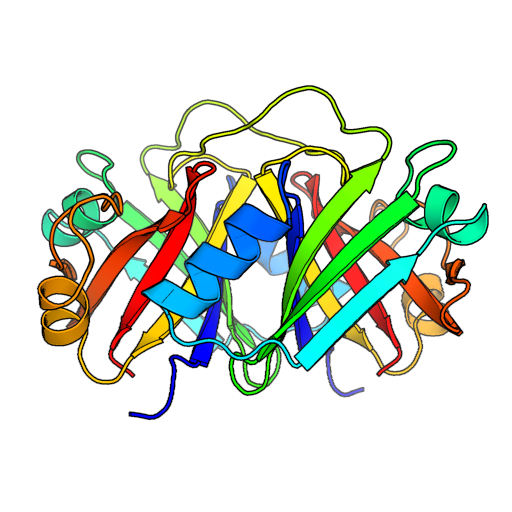 1
ATOM 1569 O O . GLY B 1 76 ? 6.363 5.27 -14.57 1 87.62 76 GLY B O 1
ATOM 1570 N N . THR B 1 77 ? 5.293 7.176 -14.68 1 85.38 77 THR B N 1
ATOM 1571 C CA . THR B 1 77 ? 5.188 7.43 -13.25 1 85.38 77 THR B CA 1
ATOM 1572 C C . THR B 1 77 ? 3.814 7.992 -12.898 1 85.38 77 THR B C 1
ATOM 1574 O O . THR B 1 77 ? 3.141 8.57 -13.75 1 85.38 77 THR B O 1
ATOM 1577 N N . THR B 1 78 ? 3.418 7.625 -11.727 1 82.19 78 THR B N 1
ATOM 1578 C CA . THR B 1 78 ? 2.117 8.133 -11.305 1 82.19 78 THR B CA 1
ATOM 1579 C C . THR B 1 78 ? 2.244 8.922 -10 1 82.19 78 THR B C 1
ATOM 1581 O O . THR B 1 78 ? 3.035 8.562 -9.125 1 82.19 78 THR B O 1
ATOM 1584 N N . THR B 1 79 ? 1.645 10.086 -9.992 1 90.44 79 THR B N 1
ATOM 1585 C CA . THR B 1 79 ? 1.371 10.812 -8.758 1 90.44 79 THR B CA 1
ATOM 1586 C C . THR B 1 79 ? -0.129 10.859 -8.484 1 90.44 79 THR B C 1
ATOM 1588 O O . THR B 1 79 ? -0.829 11.742 -8.984 1 90.44 79 THR B O 1
ATOM 1591 N N . PRO B 1 80 ? -0.54 9.945 -7.703 1 92.56 80 PRO B N 1
ATOM 1592 C CA . PRO B 1 80 ? -1.99 9.789 -7.574 1 92.56 80 PRO B CA 1
ATOM 1593 C C . PRO B 1 80 ? -2.613 10.82 -6.637 1 92.56 80 PRO B C 1
ATOM 1595 O O . PRO B 1 80 ? -1.952 11.297 -5.707 1 92.56 80 PRO B O 1
ATOM 1598 N N . THR B 1 81 ? -3.877 11.133 -6.977 1 96.06 81 THR B N 1
ATOM 1599 C CA . THR B 1 81 ? -4.734 11.766 -5.98 1 96.06 81 THR B CA 1
ATOM 1600 C C . THR B 1 81 ? -5.461 10.719 -5.145 1 96.06 81 THR B C 1
ATOM 1602 O O . THR B 1 81 ? -5.707 9.602 -5.613 1 96.06 81 THR B O 1
ATOM 1605 N N . LEU B 1 82 ? -5.793 11.078 -3.963 1 97.75 82 LEU B N 1
ATOM 1606 C CA . LEU B 1 82 ? -6.316 10.094 -3.021 1 97.75 82 LEU B CA 1
ATOM 1607 C C . LEU B 1 82 ? -7.656 9.539 -3.502 1 97.75 82 LEU B C 1
ATOM 1609 O O . LEU B 1 82 ? -8.016 8.406 -3.174 1 97.75 82 LEU B O 1
ATOM 1613 N N . ASN B 1 83 ? -8.391 10.336 -4.262 1 98.25 83 ASN B N 1
ATOM 1614 C CA . ASN B 1 83 ? -9.727 9.891 -4.656 1 98.25 83 ASN B CA 1
ATOM 1615 C C . ASN B 1 83 ? -9.695 9.148 -5.988 1 98.25 83 ASN B C 1
ATOM 1617 O O . ASN B 1 83 ? -10.75 8.883 -6.578 1 98.25 83 ASN B O 1
ATOM 1621 N N . GLN B 1 84 ? -8.539 8.891 -6.473 1 97.38 84 GLN B N 1
ATOM 1622 C CA . GLN B 1 84 ? -8.383 8.164 -7.727 1 97.38 84 GLN B CA 1
ATOM 1623 C C . GLN B 1 84 ? -8.375 6.652 -7.488 1 97.38 84 GLN B C 1
ATOM 1625 O O . GLN B 1 84 ? -7.559 6.141 -6.723 1 97.38 84 GLN B O 1
ATOM 1630 N N . PRO B 1 85 ? -9.32 5.879 -8.18 1 97.62 85 PRO B N 1
ATOM 1631 C CA . PRO B 1 85 ? -9.227 4.422 -8.047 1 97.62 85 PRO B CA 1
ATOM 1632 C C . PRO B 1 85 ? -7.848 3.881 -8.406 1 97.62 85 PRO B C 1
ATOM 1634 O O . PRO B 1 85 ? -7.266 4.277 -9.422 1 97.62 85 PRO B O 1
ATOM 1637 N N . GLY B 1 86 ? -7.328 3.002 -7.547 1 96.69 86 GLY B N 1
ATOM 1638 C CA . GLY B 1 86 ? -5.988 2.461 -7.723 1 96.69 86 GLY B CA 1
ATOM 1639 C C . GLY B 1 86 ? -4.949 3.139 -6.848 1 96.69 86 GLY B C 1
ATOM 1640 O O . GLY B 1 86 ? -3.867 2.594 -6.625 1 96.69 86 GLY B O 1
ATOM 1641 N N . ALA B 1 87 ? -5.246 4.375 -6.414 1 96.94 87 ALA B N 1
ATOM 1642 C CA . ALA B 1 87 ? -4.34 5.047 -5.488 1 96.94 87 ALA B CA 1
ATOM 1643 C C . ALA B 1 87 ? -4.191 4.258 -4.191 1 96.94 87 ALA B C 1
ATOM 1645 O O . ALA B 1 87 ? -5.172 3.721 -3.67 1 96.94 87 ALA B O 1
ATOM 1646 N N . THR B 1 88 ? -2.986 4.168 -3.73 1 97.38 88 THR B N 1
ATOM 1647 C CA . THR B 1 88 ? -2.688 3.48 -2.479 1 97.38 88 THR B CA 1
ATOM 1648 C C . THR B 1 88 ? -1.912 4.395 -1.532 1 97.38 88 THR B C 1
ATOM 1650 O O . THR B 1 88 ? -1.247 5.332 -1.974 1 97.38 88 THR B O 1
ATOM 1653 N N . HIS B 1 89 ? -2.145 4.172 -0.255 1 98.25 89 HIS B N 1
ATOM 1654 C CA . HIS B 1 89 ? -1.334 4.863 0.741 1 98.25 89 HIS B CA 1
ATOM 1655 C C . HIS B 1 89 ? -0.992 3.945 1.909 1 98.25 89 HIS B C 1
ATOM 1657 O O . HIS B 1 89 ? -1.738 3.01 2.209 1 98.25 89 HIS B O 1
ATOM 1663 N N . LEU B 1 90 ? 0.155 4.207 2.492 1 98 90 LEU B N 1
ATOM 1664 C CA . LEU B 1 90 ? 0.577 3.568 3.734 1 98 90 LEU B CA 1
ATOM 1665 C C . LEU B 1 90 ? 0.235 4.441 4.938 1 98 90 LEU B C 1
ATOM 1667 O O . LEU B 1 90 ? 0.575 5.625 4.969 1 98 90 LEU B O 1
ATOM 1671 N N . GLY B 1 91 ? -0.502 3.869 5.887 1 97.81 91 GLY B N 1
ATOM 1672 C CA . GLY B 1 91 ? -0.759 4.551 7.145 1 97.81 91 GLY B CA 1
ATOM 1673 C C . GLY B 1 91 ? 0.256 4.219 8.219 1 97.81 91 GLY B C 1
ATOM 1674 O O . GLY B 1 91 ? 0.444 3.051 8.562 1 97.81 91 GLY B O 1
ATOM 1675 N N . LEU B 1 92 ? 0.875 5.219 8.758 1 97.56 92 LEU B N 1
ATOM 1676 C CA . LEU B 1 92 ? 1.831 5.07 9.852 1 97.56 92 LEU B CA 1
ATOM 1677 C C . LEU B 1 92 ? 1.337 5.781 11.109 1 97.56 92 LEU B C 1
ATOM 1679 O O . LEU B 1 92 ? 0.938 6.945 11.047 1 97.56 92 LEU B O 1
ATOM 1683 N N . SER B 1 93 ? 1.345 5.07 12.156 1 96.38 93 SER B N 1
ATOM 1684 C CA . SER B 1 93 ? 0.938 5.652 13.43 1 96.38 93 SER B CA 1
ATOM 1685 C C . SER B 1 93 ? 2.123 6.281 14.156 1 96.38 93 SER B C 1
ATOM 1687 O O . SER B 1 93 ? 3.209 5.699 14.195 1 96.38 93 SER B O 1
ATOM 1689 N N . VAL B 1 94 ? 1.903 7.457 14.68 1 95.5 94 VAL B N 1
ATOM 1690 C CA . VAL B 1 94 ? 2.875 8.156 15.516 1 95.5 94 VAL B CA 1
ATOM 1691 C C . VAL B 1 94 ? 2.242 8.516 16.859 1 95.5 94 VAL B C 1
ATOM 1693 O O . VAL B 1 94 ? 1.025 8.414 17.031 1 95.5 94 VAL B O 1
ATOM 1696 N N . ASP B 1 95 ? 3.055 8.914 17.797 1 93.06 95 ASP B N 1
ATOM 1697 C CA . ASP B 1 95 ? 2.539 9.266 19.109 1 93.06 95 ASP B CA 1
ATOM 1698 C C . ASP B 1 95 ? 1.682 10.523 19.047 1 93.06 95 ASP B C 1
ATOM 1700 O O . ASP B 1 95 ? 0.666 10.625 19.734 1 93.06 95 ASP B O 1
ATOM 1704 N N . ASP B 1 96 ? 2.176 11.484 18.281 1 95.06 96 ASP B N 1
ATOM 1705 C CA . ASP B 1 96 ? 1.517 12.781 18.156 1 95.06 96 ASP B CA 1
ATOM 1706 C C . ASP B 1 96 ? 1.746 13.391 16.766 1 95.06 96 ASP B C 1
ATOM 1708 O O . ASP B 1 96 ? 2.865 13.789 16.438 1 95.06 96 ASP B O 1
ATOM 1712 N N . VAL B 1 97 ? 0.607 13.531 16 1 97.56 97 VAL B N 1
ATOM 1713 C CA . VAL B 1 97 ? 0.683 13.977 14.617 1 97.56 97 VAL B CA 1
ATOM 1714 C C . VAL B 1 97 ? 1.186 15.414 14.57 1 97.56 97 VAL B C 1
ATOM 1716 O O . VAL B 1 97 ? 1.977 15.773 13.695 1 97.56 97 VAL B O 1
ATOM 1719 N N . ASP B 1 98 ? 0.744 16.25 15.508 1 96.81 98 ASP B N 1
ATOM 1720 C CA . ASP B 1 98 ? 1.134 17.656 15.5 1 96.81 98 ASP B CA 1
ATOM 1721 C C . ASP B 1 98 ? 2.631 17.812 15.75 1 96.81 98 ASP B C 1
ATOM 1723 O O . ASP B 1 98 ? 3.295 18.625 15.102 1 96.81 98 ASP B O 1
ATOM 1727 N N . THR B 1 99 ? 3.107 17.078 16.688 1 96.25 99 THR B N 1
ATOM 1728 C CA . THR B 1 99 ? 4.543 17.094 16.953 1 96.25 99 THR B CA 1
ATOM 1729 C C . THR B 1 99 ? 5.32 16.594 15.734 1 96.25 99 THR B C 1
ATOM 1731 O O . THR B 1 99 ? 6.336 17.188 15.367 1 96.25 99 THR B O 1
ATOM 1734 N N . PHE B 1 100 ? 4.801 15.5 15.148 1 96.56 100 PHE B N 1
ATOM 1735 C CA . PHE B 1 100 ? 5.422 14.992 13.93 1 96.56 100 PHE B CA 1
ATOM 1736 C C . PHE B 1 100 ? 5.469 16.078 12.859 1 96.56 100 PHE B C 1
ATOM 1738 O O . PHE B 1 100 ? 6.52 16.312 12.258 1 96.56 100 PHE B O 1
ATOM 1745 N N . TYR B 1 101 ? 4.387 16.734 12.664 1 97.31 101 TYR B N 1
ATOM 1746 C CA . TYR B 1 101 ? 4.25 17.766 11.641 1 97.31 101 TYR B CA 1
ATOM 1747 C C . TYR B 1 101 ? 5.211 18.922 11.891 1 97.31 101 TYR B C 1
ATOM 1749 O O . TYR B 1 101 ? 5.863 19.406 10.961 1 97.31 101 TYR B O 1
ATOM 1757 N N . THR B 1 102 ? 5.289 19.344 13.086 1 97 102 THR B N 1
ATOM 1758 C CA . THR B 1 102 ? 6.141 20.469 13.438 1 97 102 THR B CA 1
ATOM 1759 C C . THR B 1 102 ? 7.609 20.125 13.219 1 97 102 THR B C 1
ATOM 1761 O O . THR B 1 102 ? 8.422 21.016 12.938 1 97 102 THR B O 1
ATOM 1764 N N . GLY B 1 103 ? 7.918 18.891 13.32 1 95.75 103 GLY B N 1
ATOM 1765 C CA . GLY B 1 103 ? 9.289 18.438 13.133 1 95.75 103 GLY B CA 1
ATOM 1766 C C . GLY B 1 103 ? 9.617 18.078 11.703 1 95.75 103 GLY B C 1
ATOM 1767 O O . GLY B 1 103 ? 10.766 17.766 11.375 1 95.75 103 GLY B O 1
ATOM 1768 N N . LEU B 1 104 ? 8.672 18.109 10.867 1 96.19 104 LEU B N 1
ATOM 1769 C CA . LEU B 1 104 ? 8.852 17.719 9.477 1 96.19 104 LEU B CA 1
ATOM 1770 C C . LEU B 1 104 ? 9.75 18.703 8.742 1 96.19 104 LEU B C 1
ATOM 1772 O O . LEU B 1 104 ? 9.602 19.922 8.906 1 96.19 104 LEU B O 1
ATOM 1776 N N . ALA B 1 105 ? 10.664 18.172 7.953 1 95.69 105 ALA B N 1
ATOM 1777 C CA . ALA B 1 105 ? 11.484 19.047 7.113 1 95.69 105 ALA B CA 1
ATOM 1778 C C . ALA B 1 105 ? 10.617 19.828 6.133 1 95.69 105 ALA B C 1
ATOM 1780 O O . ALA B 1 105 ? 9.641 19.312 5.598 1 95.69 105 ALA B O 1
ATOM 1781 N N . ASN B 1 106 ? 11.016 20.984 5.785 1 92.69 106 ASN B N 1
ATOM 1782 C CA . ASN B 1 106 ? 10.234 21.906 4.965 1 92.69 106 ASN B CA 1
ATOM 1783 C C . ASN B 1 106 ? 10.039 21.359 3.551 1 92.69 106 ASN B C 1
ATOM 1785 O O . ASN B 1 106 ? 9.055 21.688 2.885 1 92.69 106 ASN B O 1
ATOM 1789 N N . GLU B 1 107 ? 10.953 20.547 3.143 1 94.31 107 GLU B N 1
ATOM 1790 C CA . GLU B 1 107 ? 10.922 20.062 1.763 1 94.31 107 GLU B CA 1
ATOM 1791 C C . GLU B 1 107 ? 9.93 18.922 1.601 1 94.31 107 GLU B C 1
ATOM 1793 O O . GLU B 1 107 ? 9.602 18.531 0.479 1 94.31 107 GLU B O 1
ATOM 1798 N N . VAL B 1 108 ? 9.453 18.391 2.713 1 97.06 108 VAL B N 1
ATOM 1799 C CA . VAL B 1 108 ? 8.508 17.281 2.625 1 97.06 108 VAL B CA 1
ATOM 1800 C C . VAL B 1 108 ? 7.109 17.812 2.314 1 97.06 108 VAL B C 1
ATOM 1802 O O . VAL B 1 108 ? 6.566 18.625 3.07 1 97.06 108 VAL B O 1
ATOM 1805 N N . GLU B 1 109 ? 6.605 17.328 1.253 1 97 109 GLU B N 1
ATOM 1806 C CA . GLU B 1 109 ? 5.309 17.797 0.779 1 97 109 GLU B CA 1
ATOM 1807 C C . GLU B 1 109 ? 4.172 17.203 1.609 1 97 109 GLU B C 1
ATOM 1809 O O . GLU B 1 109 ? 4.125 15.992 1.832 1 97 109 GLU B O 1
ATOM 1814 N N . THR B 1 110 ? 3.311 18.031 2.078 1 98.12 110 THR B N 1
ATOM 1815 C CA . THR B 1 110 ? 2.078 17.641 2.75 1 98.12 110 THR B CA 1
ATOM 1816 C C . THR B 1 110 ? 0.858 18.062 1.937 1 98.12 110 THR B C 1
ATOM 1818 O O . THR B 1 110 ? 0.903 19.062 1.215 1 98.12 110 THR B O 1
ATOM 1821 N N . VAL B 1 111 ? -0.228 17.328 2.021 1 97.25 111 VAL B N 1
ATOM 1822 C CA . VAL B 1 111 ? -1.472 17.703 1.352 1 97.25 111 VAL B CA 1
ATOM 1823 C C . VAL B 1 111 ? -2.1 18.906 2.051 1 97.25 111 VAL B C 1
ATOM 1825 O O . VAL B 1 111 ? -2.605 19.812 1.392 1 97.25 111 VAL B O 1
ATOM 1828 N N . SER B 1 112 ? -2.119 18.938 3.326 1 97.06 112 SER B N 1
ATOM 1829 C CA . SER B 1 112 ? -2.561 20 4.238 1 97.06 112 SER B CA 1
ATOM 1830 C C . SER B 1 112 ? -1.853 19.891 5.586 1 97.06 112 SER B C 1
ATOM 1832 O O . SER B 1 112 ? -1.156 18.906 5.852 1 97.06 112 SER B O 1
ATOM 1834 N N . PRO B 1 113 ? -1.962 20.969 6.367 1 97.81 113 PRO B N 1
ATOM 1835 C CA . PRO B 1 113 ? -1.644 20.719 7.773 1 97.81 113 PRO B CA 1
ATOM 1836 C C . PRO B 1 113 ? -2.527 19.641 8.391 1 97.81 113 PRO B C 1
ATOM 1838 O O . PRO B 1 113 ? -3.527 19.234 7.793 1 97.81 113 PRO B O 1
ATOM 1841 N N . PRO B 1 114 ? -2.031 19.125 9.602 1 98.5 114 PRO B N 1
ATOM 1842 C CA . PRO B 1 114 ? -2.863 18.109 10.25 1 98.5 114 PRO B CA 1
ATOM 1843 C C . PRO B 1 114 ? -4.316 18.547 10.406 1 98.5 114 PRO B C 1
ATOM 1845 O O . PRO B 1 114 ? -4.582 19.719 10.695 1 98.5 114 PRO B O 1
ATOM 1848 N N . ARG B 1 115 ? -5.18 17.609 10.141 1 98.25 115 ARG B N 1
ATOM 1849 C CA . ARG B 1 115 ? -6.609 17.859 10.305 1 98.25 115 ARG B CA 1
ATOM 1850 C C . ARG B 1 115 ? -7.238 16.797 11.203 1 98.25 115 ARG B C 1
ATOM 1852 O O . ARG B 1 115 ? -6.93 15.602 11.07 1 98.25 115 ARG B O 1
ATOM 1859 N N . THR B 1 116 ? -8.102 17.172 12.086 1 97.5 116 THR B N 1
ATOM 1860 C CA . THR B 1 116 ? -8.938 16.234 12.828 1 97.5 116 THR B CA 1
ATOM 1861 C C . THR B 1 116 ? -10.289 16.062 12.148 1 97.5 116 THR B C 1
ATOM 1863 O O . THR B 1 116 ? -11.055 17.016 12.016 1 97.5 116 THR B O 1
ATOM 1866 N N . THR B 1 117 ? -10.5 14.859 11.719 1 95.19 117 THR B N 1
ATOM 1867 C CA . THR B 1 117 ? -11.719 14.594 10.961 1 95.19 117 THR B CA 1
ATOM 1868 C C . THR B 1 117 ? -12.914 14.422 11.891 1 95.19 117 THR B C 1
ATOM 1870 O O . THR B 1 117 ? -12.766 14.469 13.117 1 95.19 117 THR B O 1
ATOM 1873 N N . GLU B 1 118 ? -14.062 14.219 11.305 1 92.12 118 GLU B N 1
ATOM 1874 C CA . GLU B 1 118 ? -15.289 14.094 12.078 1 92.12 118 GLU B CA 1
ATOM 1875 C C . GLU B 1 118 ? -15.281 12.828 12.93 1 92.12 118 GLU B C 1
ATOM 1877 O O . GLU B 1 118 ? -16.016 12.727 13.914 1 92.12 118 GLU B O 1
ATOM 1882 N N . SER B 1 119 ? -14.492 11.922 12.5 1 87.69 119 SER B N 1
ATOM 1883 C CA . SER B 1 119 ? -14.367 10.695 13.273 1 87.69 119 SER B CA 1
ATOM 1884 C C . SER B 1 119 ? -13.539 10.914 14.531 1 87.69 119 SER B C 1
ATOM 1886 O O . SER B 1 119 ? -13.484 10.047 15.406 1 87.69 119 SER B O 1
ATOM 1888 N N . GLY B 1 120 ? -12.867 12.055 14.641 1 92.06 120 GLY B N 1
ATOM 1889 C CA . GLY B 1 120 ? -12.023 12.352 15.789 1 92.06 120 GLY B CA 1
ATOM 1890 C C . GLY B 1 120 ? -10.57 11.984 15.57 1 92.06 120 GLY B C 1
ATOM 1891 O O . GLY B 1 120 ? -9.734 12.203 16.453 1 92.06 120 GLY B O 1
ATOM 1892 N N . THR B 1 121 ? -10.258 11.484 14.484 1 93.94 121 THR B N 1
ATOM 1893 C CA . THR B 1 121 ? -8.891 11.086 14.18 1 93.94 121 THR B CA 1
ATOM 1894 C C . THR B 1 121 ? -8.125 12.227 13.516 1 93.94 121 THR B C 1
ATOM 1896 O O . THR B 1 121 ? -8.609 12.836 12.562 1 93.94 121 THR B O 1
ATOM 1899 N N . THR B 1 122 ? -7.008 12.562 14.07 1 97.5 122 THR B N 1
ATOM 1900 C C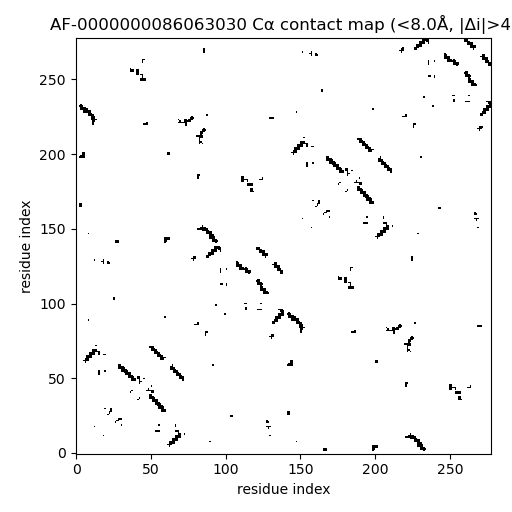A . THR B 1 122 ? -6.133 13.531 13.43 1 97.5 122 THR B CA 1
ATOM 1901 C C . THR B 1 122 ? -5.23 12.852 12.398 1 97.5 122 THR B C 1
ATOM 1903 O O . THR B 1 122 ? -4.559 11.867 12.719 1 97.5 122 THR B O 1
ATOM 1906 N N . VAL B 1 123 ? -5.297 13.398 11.18 1 98.06 123 VAL B N 1
ATOM 1907 C CA . VAL B 1 123 ? -4.52 12.766 10.125 1 98.06 123 VAL B CA 1
ATOM 1908 C C . VAL B 1 123 ? -3.713 13.812 9.367 1 98.06 123 VAL B C 1
ATOM 1910 O O . VAL B 1 123 ? -4.047 15 9.406 1 98.06 123 VAL B O 1
ATOM 1913 N N . LEU B 1 124 ? -2.637 13.391 8.773 1 98.5 124 LEU B N 1
ATOM 1914 C CA . LEU B 1 124 ? -1.748 14.141 7.895 1 98.5 124 LEU B CA 1
ATOM 1915 C C . LEU B 1 124 ? -1.295 13.273 6.719 1 98.5 124 LEU B C 1
ATOM 1917 O O . LEU B 1 124 ? -0.813 12.156 6.914 1 98.5 124 LEU B O 1
ATOM 1921 N N . PHE B 1 125 ? -1.541 13.734 5.551 1 98.69 125 PHE B N 1
ATOM 1922 C CA . PHE B 1 125 ? -0.99 13.047 4.387 1 98.69 125 PHE B CA 1
ATOM 1923 C C . PHE B 1 125 ? 0.282 13.734 3.906 1 98.69 125 PHE B C 1
ATOM 1925 O O . PHE B 1 125 ? 0.304 14.953 3.721 1 98.69 125 PHE B O 1
ATOM 1932 N N . VAL B 1 126 ? 1.27 12.938 3.707 1 98.12 126 VAL B N 1
ATOM 1933 C CA . VAL B 1 126 ? 2.562 13.375 3.193 1 98.12 126 VAL B CA 1
ATOM 1934 C C . VAL B 1 126 ? 2.893 12.625 1.906 1 98.12 126 VAL B C 1
ATOM 1936 O O . VAL B 1 126 ? 2.369 11.531 1.667 1 98.12 126 VAL B O 1
ATOM 1939 N N . ARG B 1 127 ? 3.699 13.219 1.082 1 98 127 ARG B N 1
ATOM 1940 C CA . ARG B 1 127 ? 4.219 12.547 -0.104 1 98 127 ARG B CA 1
ATOM 1941 C C . ARG B 1 127 ? 5.711 12.266 0.035 1 98 127 ARG B C 1
ATOM 1943 O O . ARG B 1 127 ? 6.465 13.109 0.528 1 98 127 ARG B O 1
ATOM 1950 N N . ASP B 1 128 ? 6.078 11.078 -0.33 1 97.75 128 ASP B N 1
ATOM 1951 C CA . ASP B 1 128 ? 7.512 10.82 -0.437 1 97.75 128 ASP B CA 1
ATOM 1952 C C . ASP B 1 128 ? 8.109 11.508 -1.664 1 97.75 128 ASP B C 1
ATOM 1954 O O . ASP B 1 128 ? 7.395 12.188 -2.406 1 97.75 128 ASP B O 1
ATOM 1958 N N . PRO B 1 129 ? 9.414 11.406 -1.895 1 96.69 129 PRO B N 1
ATOM 1959 C CA . PRO B 1 129 ? 10.062 12.188 -2.953 1 96.69 129 PRO B CA 1
ATOM 1960 C C . PRO B 1 129 ? 9.523 11.859 -4.344 1 96.69 129 PRO B C 1
ATOM 1962 O O . PRO B 1 129 ? 9.734 12.625 -5.289 1 96.69 129 PRO B O 1
ATOM 1965 N N . GLU B 1 130 ? 8.852 10.734 -4.531 1 97.12 130 GLU B N 1
ATOM 1966 C CA . GLU B 1 130 ? 8.344 10.344 -5.84 1 97.12 130 GLU B CA 1
ATOM 1967 C C . GLU B 1 130 ? 6.828 10.484 -5.91 1 97.12 130 GLU B C 1
ATOM 1969 O O . GLU B 1 130 ? 6.203 10.047 -6.879 1 97.12 130 GLU B O 1
ATOM 1974 N N . GLY B 1 131 ? 6.262 11 -4.863 1 96.94 131 GLY B N 1
ATOM 1975 C CA . GLY B 1 131 ? 4.852 11.352 -4.914 1 96.94 131 GLY B CA 1
ATOM 1976 C C . GLY B 1 131 ? 3.953 10.312 -4.277 1 96.94 131 GLY B C 1
ATOM 1977 O O . GLY B 1 131 ? 2.729 10.461 -4.273 1 96.94 131 GLY B O 1
ATOM 1978 N N . ASN B 1 132 ? 4.492 9.227 -3.768 1 97.5 132 ASN B N 1
ATOM 1979 C CA . ASN B 1 132 ? 3.693 8.227 -3.076 1 97.5 132 ASN B CA 1
ATOM 1980 C C . ASN B 1 132 ? 3.1 8.773 -1.781 1 97.5 132 ASN B C 1
ATOM 1982 O O . ASN B 1 132 ? 3.721 9.602 -1.11 1 97.5 132 ASN B O 1
ATOM 1986 N N . LEU B 1 133 ? 1.954 8.305 -1.415 1 98 133 LEU B N 1
ATOM 1987 C CA . LEU B 1 133 ? 1.174 8.875 -0.323 1 98 133 LEU B CA 1
ATOM 1988 C C . LEU B 1 133 ? 1.39 8.086 0.967 1 98 133 LEU B C 1
ATOM 1990 O O . LEU B 1 133 ? 1.309 6.859 0.972 1 98 133 LEU B O 1
ATOM 1994 N N . ILE B 1 134 ? 1.642 8.773 2.043 1 98.44 134 ILE B N 1
ATOM 1995 C CA . ILE B 1 134 ? 1.694 8.242 3.398 1 98.44 134 ILE B CA 1
ATOM 1996 C C . ILE B 1 134 ? 0.732 9.016 4.297 1 98.44 134 ILE B C 1
ATOM 1998 O O . ILE B 1 134 ? 0.737 10.25 4.305 1 98.44 134 ILE B O 1
ATOM 2002 N N . GLU B 1 135 ? -0.044 8.336 4.957 1 98.75 135 GLU B N 1
ATOM 2003 C CA . GLU B 1 135 ? -0.901 8.922 5.984 1 98.75 135 GLU B CA 1
ATOM 2004 C C . GLU B 1 135 ? -0.28 8.781 7.371 1 98.75 135 GLU B C 1
ATOM 2006 O O . GLU B 1 135 ? 0.115 7.684 7.77 1 98.75 135 GLU B O 1
ATOM 2011 N N . VAL B 1 136 ? -0.16 9.836 8.039 1 98.25 136 VAL B N 1
ATOM 2012 C CA . VAL B 1 136 ? 0.295 9.836 9.422 1 98.25 136 VAL B CA 1
ATOM 2013 C C . VAL B 1 136 ? -0.89 10.078 10.352 1 98.25 136 VAL B C 1
ATOM 2015 O O . VAL B 1 136 ? -1.688 10.992 10.133 1 98.25 136 VAL B O 1
ATOM 2018 N N . LEU B 1 137 ? -1.05 9.242 11.359 1 97.44 137 LEU B N 1
ATOM 2019 C CA . LEU B 1 137 ? -2.176 9.359 12.281 1 97.44 137 LEU B CA 1
ATOM 2020 C C . LEU B 1 137 ? -1.743 9.047 13.711 1 97.44 137 LEU B C 1
ATOM 2022 O O . LEU B 1 137 ? -0.714 8.406 13.922 1 97.44 137 LEU B O 1
ATOM 2026 N N . ASP B 1 138 ? -2.49 9.531 14.641 1 93.81 138 ASP B N 1
ATOM 2027 C CA . ASP B 1 138 ? -2.178 9.297 16.047 1 93.81 138 ASP B CA 1
ATOM 2028 C C . ASP B 1 138 ? -2.395 7.836 16.422 1 93.81 138 ASP B C 1
ATOM 2030 O O . ASP B 1 138 ? -3.338 7.199 15.953 1 93.81 138 ASP B O 1
ATOM 2034 N N . ALA B 1 139 ? -1.472 7.273 17.234 1 85.25 139 ALA B N 1
ATOM 2035 C CA . ALA B 1 139 ? -1.592 5.906 17.734 1 85.25 139 ALA B CA 1
ATOM 2036 C C . ALA B 1 139 ? -2.781 5.773 18.688 1 85.25 139 ALA B C 1
ATOM 2038 O O . ALA B 1 139 ? -3.17 6.742 19.344 1 85.25 139 ALA B O 1
#

pLDDT: mean 95.89, std 5.88, range [48.84, 98.88]

Solvent-accessible surface area (backbone atoms only — not comparable to full-atom values): 14102 Å² total; per-residue (Å²): 128,87,50,41,29,47,47,32,42,36,38,21,35,89,48,52,69,64,51,52,49,47,46,31,71,75,46,53,34,48,77,76,45,74,51,70,52,40,56,68,45,35,10,45,31,59,62,35,85,80,22,30,33,41,39,38,34,26,49,18,73,82,31,30,44,32,41,32,24,42,39,66,65,39,80,65,73,50,68,66,50,67,40,14,30,58,26,57,33,44,28,32,25,33,89,45,48,65,61,50,58,71,66,49,60,86,83,57,49,56,61,37,70,77,24,60,27,86,88,67,52,44,33,31,31,33,35,50,100,72,40,48,42,33,35,36,25,53,104,128,86,48,42,29,48,46,32,42,36,38,22,3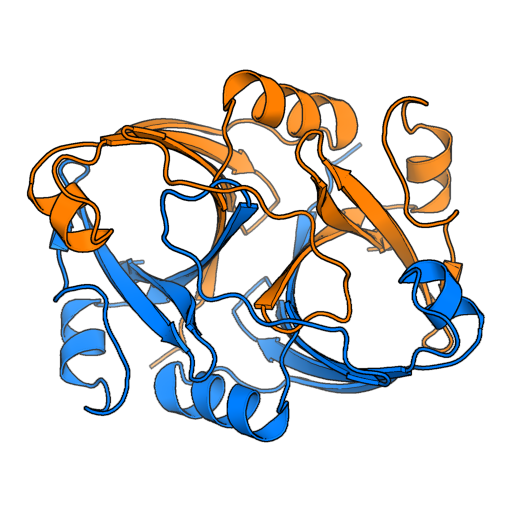5,88,48,52,69,63,51,52,50,46,46,30,72,74,48,54,36,48,77,76,46,72,51,71,52,41,54,68,46,37,11,45,30,59,62,36,85,80,22,32,34,42,39,38,34,25,48,18,73,81,30,30,42,32,41,33,23,42,38,66,64,38,80,65,75,50,70,67,50,67,41,15,30,57,25,56,32,43,28,33,25,32,89,44,50,66,62,50,58,72,66,48,61,87,85,58,48,56,61,36,70,75,26,59,28,87,87,67,51,43,36,31,30,34,35,50,100,73,39,49,41,33,35,36,26,52,103

Foldseek 3Di:
DPDDDAAEDEDEDADQVLQVCQCCVLVVWDWDDKDKDFDDVVCVVVVHPRKIKIWTWTDQDRYTYIYIYMPPDDDDADQDDPPDPPADEAEHADQDQQVSQVPGDPPWDWPDRWDQDPVRKTWTWTARPRNHIYIYTHD/DPDDDAAEDEDEDADQVLQVCQCCVLVVWDWDDKDKDFDDVVCVVVVHPRKIKIWTWTDQDRYTYIYIYMPPDDDDADQDDPPDPPADEAEHADQDQQVSQVPGDPPWDWPDRWDQDPVRKTWTWTARPRNHIYIYTHD

Organism: NCBI:txid261290